Protein AF-A0A8D8V0D3-F1 (afdb_monomer)

Nearest PDB structures (foldseek):
  8ol1-assembly1_L  TM=8.320E-01  e=9.365E-09  Homo sapiens
  4xw3-assembly1_A  TM=8.555E-01  e=1.107E-04  Homo sapiens
  7u9x-assembly1_A  TM=8.178E-01  e=8.126E-03  Homo sapiens
  8rrv-assembly1_J  TM=8.194E-01  e=1.168E-02  Oryctolagus cuniculus
  4wvm-assembly1_B  TM=7.452E-01  e=1.096E-01  Synanceia horrida

Solvent-accessible surface area (backbone atoms only — not comparable to full-atom values): 12076 Å² total; per-residue (Å²): 131,86,62,48,74,43,71,62,30,50,34,42,38,38,23,36,93,79,37,66,86,79,67,101,54,69,44,39,49,62,4,32,39,82,38,20,38,21,41,33,38,79,10,32,33,25,38,56,31,42,78,42,87,64,50,72,60,56,55,78,72,38,36,41,35,42,37,40,30,41,71,82,6,38,32,30,44,21,56,73,75,40,77,54,53,78,76,45,70,67,56,46,80,46,64,46,42,34,84,42,76,44,72,49,52,82,67,62,34,79,41,81,78,47,73,50,74,41,70,70,44,71,67,52,64,68,46,56,73,43,43,88,46,31,88,81,44,41,72,68,47,56,69,38,72,74,52,37,55,52,47,64,76,41,29,79,77,58,62,70,75,80,80,72,63,81,71,98,65,90,75,87,76,81,78,78,82,76,82,69,76,97,62,90,72,85,72,85,65,78,38,57,63,56,53,24,39,34,40,41,29,35,36,33,36,60,67,89,118

Mean predicted aligned error: 11.08 Å

pLDDT: mean 73.42, std 20.97, range [20.59, 97.12]

Organism: NCBI:txid428564

InterPro domains:
  IPR001870 B30.2/SPRY domain [PS50188] (1-119)
  IPR003877 SPRY domain [PF00622] (7-113)
  IPR003877 SPRY domain [SM00449] (6-118)
  IPR013320 Concanavalin A-like lectin/glucanase domain superfamily [SSF49899] (8-127)
  IPR043136 B30.2/SPRY domain superfamily [G3DSA:2.60.120.920] (3-115)
  IPR050672 F-box/SPRY and SOCS box protein families [PTHR12245] (5-141)

Secondary structure (DSSP, 8-state):
-----EES-EEEEEE-TTS----SSSEE-TTSSTTEEEEETTSEEEETTEEEE-S----TT-EEEEEEETTTTEEEEEETTEEEEEEE--GGG-SEEEEEEEE-STTEEEEEEEEEEEE--HHHHHHTGGGTTHHHHHHHHHTSHHHHHHHHHTTTTS--GGGG---SS------------S--------EESSSEEEEEEEEEEES--

Structure (mmCIF, N/CA/C/O backbone):
data_AF-A0A8D8V0D3-F1
#
_entry.id   AF-A0A8D8V0D3-F1
#
loop_
_atom_site.group_PDB
_atom_site.id
_atom_site.type_symbol
_atom_site.label_atom_id
_atom_site.label_alt_id
_atom_site.label_comp_id
_atom_site.label_asym_id
_atom_site.label_entity_id
_atom_site.label_seq_id
_atom_site.pdbx_PDB_ins_code
_atom_site.Cartn_x
_atom_site.Cartn_y
_atom_site.Cartn_z
_atom_site.occupancy
_atom_site.B_iso_or_equiv
_atom_site.auth_seq_id
_atom_site.auth_comp_id
_atom_site.auth_asym_id
_atom_site.auth_atom_id
_atom_site.pdbx_PDB_model_num
ATOM 1 N N . MET A 1 1 ? 10.263 -9.751 -25.144 1.00 33.41 1 MET A N 1
ATOM 2 C CA . MET A 1 1 ? 9.868 -8.342 -24.923 1.00 33.41 1 MET A CA 1
ATOM 3 C C . MET A 1 1 ? 10.929 -7.709 -24.029 1.00 33.41 1 MET A C 1
ATOM 5 O O . MET A 1 1 ? 11.232 -8.327 -23.013 1.00 33.41 1 MET A O 1
ATOM 9 N N . PRO A 1 2 ? 11.581 -6.592 -24.394 1.00 41.22 2 PRO A N 1
ATOM 10 C CA . PRO A 1 2 ? 12.549 -5.962 -23.501 1.00 41.22 2 PRO A CA 1
ATOM 11 C C . PRO A 1 2 ? 11.808 -5.350 -22.303 1.00 41.22 2 PRO A C 1
ATOM 13 O O . PRO A 1 2 ? 10.838 -4.622 -22.489 1.00 41.22 2 PRO A O 1
ATOM 16 N N . ALA A 1 3 ? 12.245 -5.676 -21.085 1.00 46.88 3 ALA A N 1
ATOM 17 C CA . ALA A 1 3 ? 11.663 -5.153 -19.851 1.00 46.88 3 ALA A CA 1
ATOM 18 C C . ALA A 1 3 ? 11.741 -3.618 -19.828 1.00 46.88 3 ALA A C 1
ATOM 20 O O . ALA A 1 3 ? 12.800 -3.053 -20.115 1.00 46.88 3 ALA A O 1
ATOM 21 N N . VAL A 1 4 ? 10.646 -2.936 -19.477 1.00 51.31 4 VAL A N 1
ATOM 22 C CA . VAL A 1 4 ? 10.683 -1.490 -19.227 1.00 51.31 4 VAL A CA 1
ATOM 23 C C . VAL A 1 4 ? 11.596 -1.236 -18.035 1.00 51.31 4 VAL A C 1
ATOM 25 O O . VAL A 1 4 ? 11.346 -1.656 -16.908 1.00 51.31 4 VAL A O 1
ATOM 28 N N . VAL A 1 5 ? 12.705 -0.560 -18.313 1.00 52.75 5 VAL A N 1
ATOM 29 C CA . VAL A 1 5 ? 13.722 -0.223 -17.327 1.00 52.75 5 VAL A CA 1
ATOM 30 C C . VAL A 1 5 ? 13.384 1.144 -16.732 1.00 52.75 5 VAL A C 1
ATOM 32 O O . VAL A 1 5 ? 13.649 2.177 -17.347 1.00 52.75 5 VAL A O 1
ATOM 35 N N . VAL A 1 6 ? 12.821 1.166 -15.521 1.00 54.34 6 VAL A N 1
ATOM 36 C CA . VAL A 1 6 ? 12.512 2.413 -14.801 1.00 54.34 6 VAL A CA 1
ATOM 37 C C . VAL A 1 6 ? 13.809 3.014 -14.254 1.00 54.34 6 VAL A C 1
ATOM 39 O O . VAL A 1 6 ? 14.290 2.621 -13.188 1.00 54.34 6 VAL A O 1
ATOM 42 N N . LYS A 1 7 ? 14.408 3.955 -14.989 1.00 52.19 7 LYS A N 1
ATOM 43 C CA . LYS A 1 7 ? 15.618 4.676 -14.563 1.00 52.19 7 LYS A CA 1
ATOM 44 C C . LYS A 1 7 ? 15.249 5.750 -13.531 1.00 52.19 7 LYS A C 1
ATOM 46 O O . LYS A 1 7 ? 14.536 6.693 -13.853 1.00 52.19 7 LYS A O 1
ATOM 51 N N . THR A 1 8 ? 15.796 5.633 -12.317 1.00 57.50 8 THR A N 1
ATOM 52 C CA . THR A 1 8 ? 15.573 6.522 -11.149 1.00 57.50 8 THR A CA 1
ATOM 53 C C . THR A 1 8 ? 14.203 6.363 -10.490 1.00 57.50 8 THR A C 1
ATOM 55 O O . THR A 1 8 ? 13.211 6.946 -10.916 1.00 57.50 8 THR A O 1
ATOM 58 N N . SER A 1 9 ? 14.129 5.578 -9.417 1.00 66.19 9 SER A N 1
ATOM 59 C CA . SER A 1 9 ? 12.843 5.207 -8.831 1.00 66.19 9 SER A CA 1
ATOM 60 C C . SER A 1 9 ? 12.895 5.157 -7.307 1.00 66.19 9 SER A C 1
ATOM 62 O O . SER A 1 9 ? 13.855 4.646 -6.735 1.00 66.19 9 SER A O 1
ATOM 64 N N . LYS A 1 10 ? 11.851 5.687 -6.670 1.00 85.00 10 LYS A N 1
ATOM 65 C CA . LYS A 1 10 ? 11.394 5.308 -5.331 1.00 85.00 10 LYS A CA 1
ATOM 66 C C . LYS A 1 10 ? 10.101 4.539 -5.551 1.00 85.00 10 LYS A C 1
ATOM 68 O O . LYS A 1 10 ? 9.142 5.130 -6.052 1.00 85.00 10 LYS A O 1
ATOM 73 N N . VAL A 1 11 ? 10.102 3.244 -5.260 1.00 88.19 11 VAL A N 1
ATOM 74 C CA . VAL A 1 11 ? 8.960 2.354 -5.502 1.00 88.19 11 VAL A CA 1
ATOM 75 C C . VAL A 1 11 ? 8.687 1.539 -4.255 1.00 88.19 11 VAL A C 1
ATOM 77 O O . VAL A 1 11 ? 9.614 1.053 -3.610 1.00 88.19 11 VAL A O 1
ATOM 80 N N . VAL A 1 12 ? 7.412 1.406 -3.919 1.00 91.56 12 VAL A N 1
ATOM 81 C CA . VAL A 1 12 ? 6.914 0.512 -2.870 1.00 91.56 12 VAL A CA 1
ATOM 82 C C . VAL A 1 12 ? 5.966 -0.491 -3.501 1.00 91.56 12 VAL A C 1
ATOM 84 O O . VAL A 1 12 ? 5.338 -0.184 -4.512 1.00 91.56 12 VAL A O 1
ATOM 87 N N . GLY A 1 13 ? 5.848 -1.681 -2.938 1.00 92.75 13 GLY A N 1
ATOM 88 C CA . GLY A 1 13 ? 5.043 -2.706 -3.573 1.00 92.75 13 GLY A CA 1
ATOM 89 C C . GLY A 1 13 ? 5.064 -4.032 -2.851 1.00 92.75 13 GLY A C 1
ATOM 90 O O . GLY A 1 13 ? 5.434 -4.114 -1.679 1.00 92.75 13 GLY A O 1
ATOM 91 N N . VAL A 1 14 ? 4.685 -5.065 -3.589 1.00 92.94 14 VAL A N 1
ATOM 92 C CA . VAL A 1 14 ? 4.770 -6.458 -3.157 1.00 92.94 14 VAL A CA 1
ATOM 93 C C . VAL A 1 14 ? 5.360 -7.311 -4.273 1.00 92.94 14 VAL A C 1
ATOM 95 O O . VAL A 1 14 ? 5.296 -6.940 -5.447 1.00 92.94 14 VAL A O 1
ATOM 98 N N . GLY A 1 15 ? 5.916 -8.462 -3.924 1.00 91.69 15 GLY A N 1
ATOM 99 C CA . GLY A 1 15 ? 6.352 -9.446 -4.909 1.00 91.69 15 GLY A CA 1
ATOM 100 C C . GLY A 1 15 ? 6.418 -10.853 -4.351 1.00 91.69 15 GLY A C 1
ATOM 101 O O . GLY A 1 15 ? 6.294 -11.059 -3.145 1.00 91.69 15 GLY A O 1
ATOM 102 N N . THR A 1 16 ? 6.573 -11.817 -5.247 1.00 89.88 16 THR A N 1
ATOM 103 C CA . THR A 1 16 ? 6.752 -13.231 -4.920 1.00 89.88 16 THR A CA 1
ATOM 104 C C . THR A 1 16 ? 8.205 -13.503 -4.522 1.00 89.88 16 THR A C 1
ATOM 106 O O . THR A 1 16 ? 9.078 -12.637 -4.608 1.00 89.88 16 THR A O 1
ATOM 109 N N . GLU A 1 17 ? 8.494 -14.735 -4.115 1.00 85.69 17 GLU A N 1
ATOM 110 C CA . GLU A 1 17 ? 9.869 -15.193 -3.875 1.00 85.69 17 GLU A CA 1
ATOM 111 C C . GLU A 1 17 ? 10.748 -15.223 -5.138 1.00 85.69 17 GLU A C 1
ATOM 113 O O . GLU A 1 17 ? 11.972 -15.248 -5.027 1.00 85.69 17 GLU A O 1
ATOM 118 N N . HIS A 1 18 ? 10.144 -15.173 -6.329 1.00 85.25 18 HIS A N 1
ATOM 119 C CA . HIS A 1 18 ? 10.851 -15.128 -7.610 1.00 85.25 18 HIS A CA 1
ATOM 120 C C . HIS A 1 18 ? 11.140 -13.699 -8.091 1.00 85.25 18 HIS A C 1
ATOM 122 O O . HIS A 1 18 ? 11.853 -13.509 -9.079 1.00 85.25 18 HIS A O 1
ATOM 128 N N . ALA A 1 19 ? 10.625 -12.679 -7.397 1.00 82.75 19 ALA A N 1
ATOM 129 C CA . ALA A 1 19 ? 10.865 -11.291 -7.762 1.00 82.75 19 ALA A CA 1
ATOM 130 C C . ALA A 1 19 ? 12.363 -10.950 -7.698 1.00 82.75 19 ALA A C 1
ATOM 132 O O . ALA A 1 19 ? 13.062 -11.239 -6.726 1.00 82.75 19 ALA A O 1
ATOM 133 N N . THR A 1 20 ? 12.869 -10.297 -8.744 1.00 74.69 20 THR A N 1
ATOM 134 C CA . THR A 1 20 ? 14.282 -9.919 -8.829 1.00 74.69 20 THR A CA 1
ATOM 135 C C . THR A 1 20 ? 14.605 -8.803 -7.829 1.00 74.69 20 THR A C 1
ATOM 137 O O . THR A 1 20 ? 14.023 -7.722 -7.887 1.00 74.69 20 THR A O 1
ATOM 140 N N . MET A 1 21 ? 15.551 -9.052 -6.917 1.00 64.12 21 MET A N 1
ATOM 141 C CA . MET A 1 21 ? 15.884 -8.136 -5.810 1.00 64.12 21 MET A CA 1
ATOM 142 C C . MET A 1 21 ? 17.107 -7.249 -6.073 1.00 64.12 21 MET A C 1
ATOM 144 O O . MET A 1 21 ? 17.266 -6.214 -5.426 1.00 64.12 21 MET A O 1
ATOM 148 N N . SER A 1 22 ? 17.976 -7.628 -7.010 1.00 61.47 22 SER A N 1
ATOM 149 C CA . SER A 1 22 ? 19.195 -6.887 -7.335 1.00 61.47 22 SER A CA 1
ATOM 150 C C . SER A 1 22 ? 19.487 -6.906 -8.834 1.00 61.47 22 SER A C 1
ATOM 152 O O . SER A 1 22 ? 19.138 -7.837 -9.556 1.00 61.47 22 SER A O 1
ATOM 154 N N . SER A 1 23 ? 20.106 -5.831 -9.314 1.00 62.25 23 SER A N 1
ATOM 155 C CA . SER A 1 23 ? 20.582 -5.693 -10.686 1.00 62.25 23 SER A CA 1
ATOM 156 C C . SER A 1 23 ? 21.790 -4.771 -10.691 1.00 62.25 23 SER A C 1
ATOM 158 O O . SER A 1 23 ? 21.832 -3.804 -9.931 1.00 62.25 23 SER A O 1
ATOM 160 N N . ASP A 1 24 ? 22.720 -5.018 -11.608 1.00 53.59 24 ASP A N 1
ATOM 161 C CA . ASP A 1 24 ? 23.880 -4.152 -11.852 1.00 53.59 24 ASP A CA 1
ATOM 162 C C . ASP A 1 24 ? 23.489 -2.795 -12.475 1.00 53.59 24 ASP A C 1
ATOM 164 O O . ASP A 1 24 ? 24.332 -1.935 -12.724 1.00 53.59 24 ASP A O 1
ATOM 168 N N . LYS A 1 25 ? 22.194 -2.582 -12.749 1.00 55.97 25 LYS A N 1
ATOM 169 C CA . LYS A 1 25 ? 21.634 -1.349 -13.310 1.00 55.97 25 LYS A CA 1
ATOM 170 C C . LYS A 1 25 ? 20.833 -0.597 -12.241 1.00 55.97 25 LYS A C 1
ATOM 172 O O . LYS A 1 25 ? 19.995 -1.181 -11.564 1.00 55.97 25 LYS A O 1
ATOM 177 N N . TYR A 1 26 ? 21.006 0.728 -12.160 1.00 56.69 26 TYR A N 1
ATOM 178 C CA . TYR A 1 26 ? 20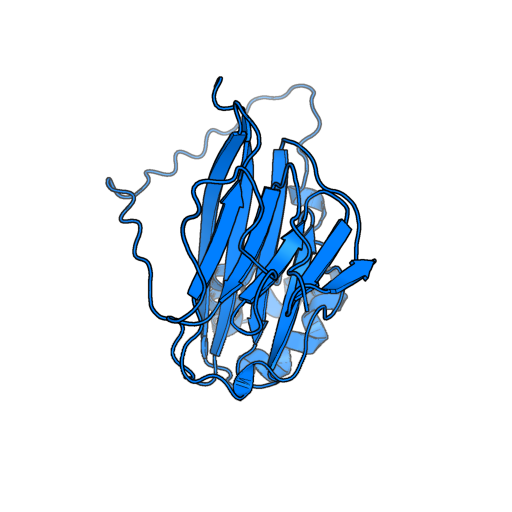.291 1.639 -11.241 1.00 56.69 26 TYR A CA 1
ATOM 179 C C . TYR A 1 26 ? 18.797 1.829 -11.586 1.00 56.69 26 TYR A C 1
ATOM 181 O O . TYR A 1 26 ? 18.341 2.934 -11.901 1.00 56.69 26 TYR A O 1
ATOM 189 N N . CYS A 1 27 ? 18.018 0.752 -11.568 1.00 59.31 27 CYS A N 1
ATOM 190 C CA . CYS A 1 27 ? 16.649 0.725 -12.081 1.00 59.31 27 CYS A CA 1
ATOM 191 C C . CYS A 1 27 ? 15.685 0.111 -11.067 1.00 59.31 27 CYS A C 1
ATOM 193 O O . CYS A 1 27 ? 16.101 -0.676 -10.218 1.00 59.31 27 CYS A O 1
ATOM 195 N N . SER A 1 28 ? 14.400 0.470 -11.145 1.00 62.31 28 SER A N 1
ATOM 196 C C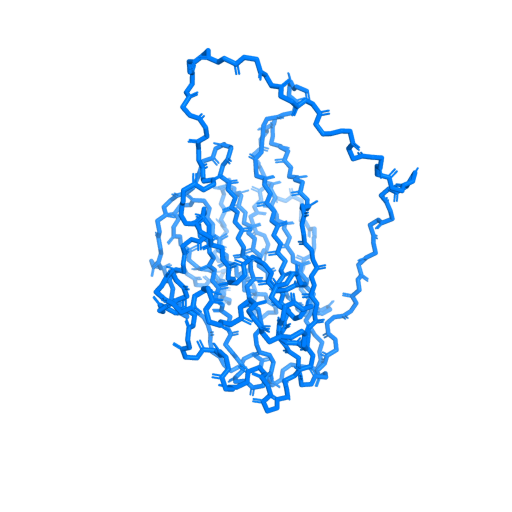A . SER A 1 28 ? 13.396 -0.238 -10.348 1.00 62.31 28 SER A CA 1
ATOM 197 C C . SER A 1 28 ? 13.222 -1.655 -10.859 1.00 62.31 28 SER A C 1
ATOM 199 O O . SER A 1 28 ? 12.948 -1.853 -12.040 1.00 62.31 28 SER A O 1
ATOM 201 N N . LEU A 1 29 ? 13.359 -2.621 -9.957 1.00 75.00 29 LEU A N 1
ATOM 202 C CA . LEU A 1 29 ? 13.097 -4.029 -10.247 1.00 75.00 29 LEU A CA 1
ATOM 203 C C . LEU A 1 29 ? 11.653 -4.408 -9.915 1.00 75.00 29 LEU A C 1
ATOM 205 O O . LEU A 1 29 ? 11.098 -5.310 -10.539 1.00 75.00 29 LEU A O 1
ATOM 209 N N . ILE A 1 30 ? 11.018 -3.661 -9.004 1.00 82.31 30 ILE A N 1
ATOM 210 C CA . ILE A 1 30 ? 9.608 -3.840 -8.659 1.00 82.31 30 ILE A CA 1
ATOM 211 C C . ILE A 1 30 ? 8.751 -3.448 -9.866 1.00 82.31 30 ILE A C 1
ATOM 213 O O . ILE A 1 30 ? 8.808 -2.314 -10.339 1.00 82.31 30 ILE A O 1
ATOM 217 N N . GLY A 1 31 ? 7.946 -4.395 -10.338 1.00 81.25 31 GLY A N 1
ATOM 218 C CA . GLY A 1 31 ? 7.059 -4.252 -11.486 1.00 81.25 31 GLY A CA 1
ATOM 219 C C . GLY A 1 31 ? 7.714 -4.536 -12.839 1.00 81.25 31 GLY A C 1
ATOM 220 O O . GLY A 1 31 ? 7.030 -4.480 -13.856 1.00 81.25 31 GLY A O 1
ATOM 221 N N . SER A 1 32 ? 9.014 -4.858 -12.875 1.00 81.81 32 SER A N 1
ATOM 222 C CA . SER A 1 32 ? 9.729 -5.186 -14.122 1.00 81.81 32 SER A CA 1
ATOM 223 C C . SER A 1 32 ? 9.415 -6.588 -14.659 1.00 81.81 32 SER A C 1
ATOM 225 O O . SER A 1 32 ? 9.538 -6.829 -15.859 1.00 81.81 32 SER A O 1
ATOM 227 N N . THR A 1 33 ? 8.976 -7.493 -13.783 1.00 85.94 33 THR A N 1
ATOM 228 C CA . THR A 1 33 ? 8.567 -8.866 -14.100 1.00 85.94 33 THR A CA 1
ATOM 229 C C . THR A 1 33 ? 7.135 -9.114 -13.628 1.00 85.94 33 THR A C 1
ATOM 231 O O . THR A 1 33 ? 6.550 -8.298 -12.908 1.00 85.94 33 THR A O 1
ATOM 234 N N . ALA A 1 34 ? 6.563 -10.252 -14.021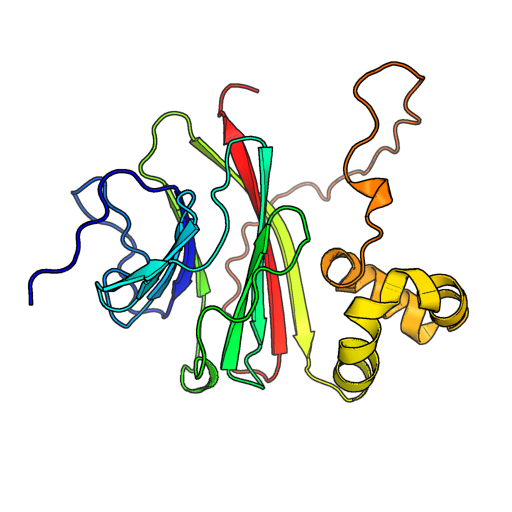 1.00 89.75 34 ALA A N 1
ATOM 235 C CA . ALA A 1 34 ? 5.252 -10.700 -13.553 1.00 89.75 34 ALA A CA 1
ATOM 236 C C . ALA A 1 34 ? 5.228 -11.069 -12.053 1.00 89.75 34 ALA A C 1
ATOM 238 O O . ALA A 1 34 ? 4.164 -11.293 -11.489 1.00 89.75 34 ALA A O 1
ATOM 239 N N . ASP A 1 35 ? 6.388 -11.106 -11.395 1.00 90.31 35 ASP A N 1
ATOM 240 C CA . ASP A 1 35 ? 6.533 -11.524 -9.999 1.00 90.31 35 ASP A CA 1
ATOM 241 C C . ASP A 1 35 ? 6.435 -10.371 -8.997 1.00 90.31 35 ASP A C 1
ATOM 243 O O . ASP A 1 35 ? 6.574 -10.583 -7.794 1.00 90.31 35 ASP A O 1
ATOM 247 N N . SER A 1 36 ? 6.240 -9.133 -9.457 1.00 91.44 36 SER A N 1
ATOM 248 C CA . SER A 1 36 ? 6.153 -7.973 -8.567 1.00 91.44 36 SER A CA 1
ATOM 249 C C . SER A 1 36 ? 5.192 -6.898 -9.067 1.00 91.44 36 SER A C 1
ATOM 251 O O . SER A 1 36 ? 4.934 -6.757 -10.264 1.00 91.44 36 SER A O 1
ATOM 253 N N . TRP A 1 37 ? 4.672 -6.122 -8.118 1.00 94.25 37 TRP A N 1
ATOM 254 C CA . TRP A 1 37 ? 3.720 -5.032 -8.321 1.00 94.25 37 TRP A CA 1
ATOM 255 C C . TRP A 1 37 ? 4.194 -3.821 -7.540 1.00 94.25 37 TRP A C 1
ATOM 257 O O . TRP A 1 37 ? 4.450 -3.922 -6.340 1.00 94.25 37 TRP A O 1
ATOM 267 N N . GLY A 1 38 ? 4.310 -2.676 -8.205 1.00 93.31 38 GLY A N 1
ATOM 268 C CA . GLY A 1 38 ? 4.900 -1.477 -7.618 1.00 93.31 38 GLY A CA 1
ATOM 269 C C . GLY A 1 38 ? 4.074 -0.222 -7.817 1.00 93.31 38 GLY A C 1
ATOM 270 O O . GLY A 1 38 ? 3.350 -0.090 -8.800 1.00 93.31 38 GLY A O 1
ATOM 271 N N . TYR A 1 39 ? 4.257 0.724 -6.904 1.00 94.06 39 TYR A N 1
ATOM 272 C CA . TYR A 1 39 ? 3.802 2.102 -6.983 1.00 94.06 39 TYR A CA 1
ATOM 273 C C . TYR A 1 39 ? 4.978 3.059 -6.795 1.00 94.06 39 TYR A C 1
ATOM 275 O O . TYR A 1 39 ? 5.715 2.963 -5.808 1.00 94.06 39 TYR A O 1
ATOM 283 N N . SER A 1 40 ? 5.174 3.975 -7.742 1.00 91.62 40 SER A N 1
ATOM 284 C CA . SER A 1 40 ? 6.305 4.899 -7.740 1.00 91.62 40 SER A CA 1
ATOM 285 C C . SER A 1 40 ? 5.950 6.298 -7.262 1.00 91.62 40 SER A C 1
ATOM 287 O O . SER A 1 40 ? 4.809 6.750 -7.331 1.00 91.62 40 SER A O 1
ATOM 289 N N . PHE A 1 41 ? 6.986 7.044 -6.880 1.00 90.12 41 PHE A N 1
ATOM 290 C CA . PHE A 1 41 ? 6.879 8.466 -6.540 1.00 90.12 41 PHE A CA 1
ATOM 291 C C . PHE A 1 41 ? 6.319 9.349 -7.657 1.00 90.12 41 PHE A C 1
ATOM 293 O O . PHE A 1 41 ? 5.935 10.485 -7.392 1.00 90.12 41 PHE A O 1
ATOM 300 N N . GLN A 1 42 ? 6.272 8.846 -8.891 1.00 91.12 42 GLN A N 1
ATOM 301 C CA . GLN A 1 42 ? 5.706 9.553 -10.035 1.00 91.12 42 GLN A CA 1
ATOM 302 C C . GLN A 1 42 ? 4.190 9.367 -10.166 1.00 91.12 42 GLN A C 1
ATOM 304 O O . GLN A 1 42 ? 3.624 9.830 -11.149 1.00 91.12 42 GLN A O 1
ATOM 309 N N . GLY A 1 43 ? 3.538 8.666 -9.233 1.00 92.81 43 GLY A N 1
ATOM 310 C CA . GLY A 1 43 ? 2.105 8.392 -9.339 1.00 92.81 43 GLY A CA 1
ATOM 311 C C . GLY A 1 43 ? 1.764 7.241 -10.295 1.00 92.81 43 GLY A C 1
ATOM 312 O O . GLY A 1 43 ? 0.608 7.065 -10.682 1.00 92.81 43 GLY A O 1
ATOM 313 N N . LYS A 1 44 ? 2.763 6.439 -10.685 1.00 93.12 44 LYS A N 1
ATOM 314 C CA . LYS A 1 44 ? 2.600 5.327 -11.628 1.00 93.12 44 LYS A CA 1
ATOM 315 C C . LYS A 1 44 ? 2.651 3.976 -10.931 1.00 93.12 44 LYS A C 1
ATOM 317 O O . LYS A 1 44 ? 3.423 3.786 -9.989 1.00 93.12 44 LYS A O 1
ATOM 322 N N . CYS A 1 45 ? 1.883 3.030 -11.454 1.00 94.19 45 CYS A N 1
ATOM 323 C CA . CYS A 1 45 ? 1.949 1.625 -11.085 1.00 94.19 45 CYS A CA 1
ATOM 324 C C . CYS A 1 45 ? 2.704 0.810 -12.136 1.00 94.19 45 CYS A C 1
ATOM 326 O O . CYS A 1 45 ? 2.579 1.080 -13.330 1.00 94.19 45 CYS A O 1
ATOM 328 N N . TYR A 1 46 ? 3.457 -0.191 -11.678 1.00 92.06 46 TYR A N 1
ATOM 329 C CA . TYR A 1 46 ? 4.301 -1.047 -12.513 1.00 92.06 46 TYR A CA 1
ATOM 330 C C . TYR A 1 46 ? 4.028 -2.523 -12.247 1.00 92.06 46 TYR A C 1
ATOM 332 O O . TYR A 1 46 ? 3.979 -2.939 -11.086 1.00 92.06 46 TYR A O 1
ATOM 340 N N . HIS A 1 47 ? 3.882 -3.304 -13.314 1.00 92.88 47 HIS A N 1
ATOM 341 C CA . HIS A 1 47 ? 3.757 -4.760 -13.264 1.00 92.88 47 HIS A CA 1
ATOM 342 C C . HIS A 1 47 ? 4.063 -5.367 -14.635 1.00 92.88 47 HIS A C 1
ATOM 344 O O . HIS A 1 47 ? 3.627 -4.824 -15.645 1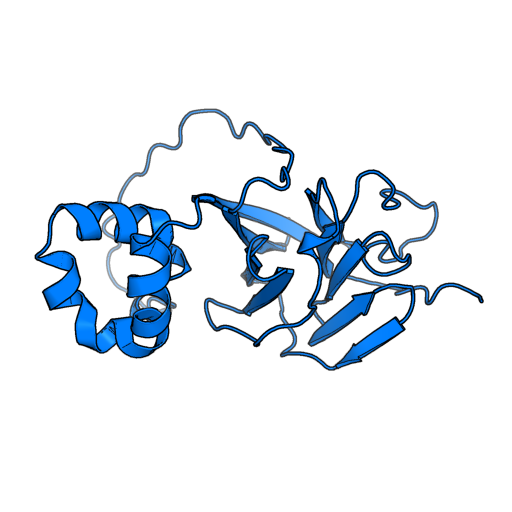.00 92.88 47 HIS A O 1
ATOM 350 N N . ASN A 1 48 ? 4.776 -6.497 -14.674 1.00 90.56 48 ASN A N 1
ATOM 351 C CA . ASN A 1 48 ? 5.106 -7.212 -15.910 1.00 90.56 48 ASN A CA 1
ATOM 352 C C . ASN A 1 48 ? 5.782 -6.340 -16.990 1.00 90.56 48 ASN A C 1
ATOM 354 O O . ASN A 1 48 ? 5.575 -6.522 -18.187 1.00 90.56 48 ASN A O 1
ATOM 358 N N . GLY A 1 49 ? 6.578 -5.359 -16.562 1.00 85.94 49 GLY A N 1
ATOM 359 C CA . GLY A 1 49 ? 7.238 -4.421 -17.464 1.00 85.94 49 GLY A CA 1
ATOM 360 C C . GLY A 1 49 ? 6.294 -3.396 -18.092 1.00 85.94 49 GLY A C 1
ATOM 361 O O . GLY A 1 49 ? 6.714 -2.687 -18.996 1.00 85.94 49 GLY A O 1
ATOM 362 N N . GLU A 1 50 ? 5.052 -3.281 -17.633 1.00 87.75 50 GLU A N 1
ATOM 363 C CA . GLU A 1 50 ? 4.118 -2.245 -18.067 1.00 87.75 50 GLU A CA 1
ATOM 364 C C . GLU A 1 50 ? 4.005 -1.143 -17.014 1.00 87.75 50 GLU A C 1
ATOM 366 O O . GLU A 1 50 ? 4.070 -1.402 -15.808 1.00 87.75 50 GLU A O 1
ATOM 371 N N . GLU A 1 51 ? 3.808 0.094 -17.473 1.00 90.75 51 GLU A N 1
ATOM 372 C CA . GLU A 1 51 ? 3.512 1.241 -16.617 1.00 90.75 51 GLU A CA 1
ATOM 373 C C . GLU A 1 51 ? 2.101 1.767 -16.870 1.00 90.75 51 GLU A C 1
ATOM 375 O O . GLU A 1 51 ? 1.629 1.815 -18.007 1.00 90.75 51 GLU A O 1
ATOM 380 N N . ARG A 1 52 ? 1.418 2.191 -15.805 1.00 93.06 52 ARG A N 1
ATOM 381 C CA . ARG A 1 52 ? 0.095 2.820 -15.893 1.00 93.06 52 ARG A CA 1
ATOM 382 C C . ARG A 1 52 ? -0.012 3.984 -14.918 1.00 93.06 52 ARG A C 1
ATOM 384 O O . ARG A 1 52 ? 0.496 3.909 -13.798 1.00 93.06 52 ARG A O 1
ATOM 391 N N . ASN A 1 53 ? -0.697 5.048 -15.331 1.00 95.25 53 ASN A N 1
ATOM 392 C CA . ASN A 1 53 ? -1.084 6.123 -14.418 1.00 95.25 53 ASN A CA 1
ATOM 393 C C . ASN A 1 53 ? -2.063 5.566 -13.383 1.00 95.25 53 ASN A C 1
ATOM 395 O O . ASN A 1 53 ? -2.967 4.812 -13.742 1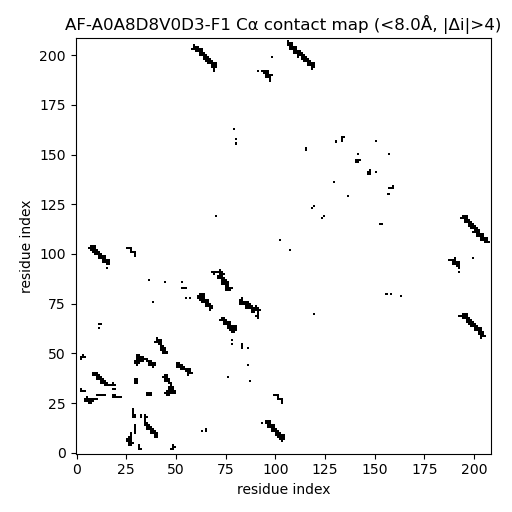.00 95.25 53 ASN A O 1
ATOM 399 N N . TYR A 1 54 ? -1.873 5.923 -12.117 1.00 95.31 54 TYR A N 1
ATOM 400 C CA . TYR A 1 54 ? -2.688 5.382 -11.033 1.00 95.31 54 TYR A CA 1
ATOM 401 C C . TYR A 1 54 ? -3.054 6.436 -9.991 1.00 95.31 54 TYR A C 1
ATOM 403 O O . TYR A 1 54 ? -4.230 6.607 -9.690 1.00 95.31 54 TYR A O 1
ATOM 411 N N . GLY A 1 55 ? -2.072 7.162 -9.458 1.00 93.38 55 GLY A N 1
ATOM 412 C CA . GLY A 1 55 ? -2.292 8.056 -8.327 1.00 93.38 55 GLY A CA 1
ATOM 413 C C . GLY A 1 55 ? -1.400 9.287 -8.348 1.00 93.38 55 GLY A C 1
ATOM 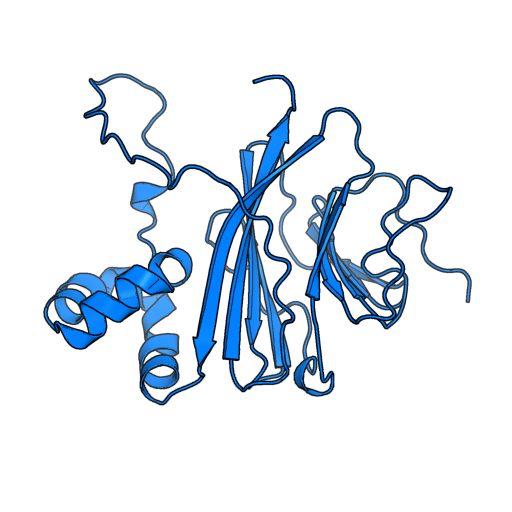414 O O . GLY A 1 55 ? -0.754 9.603 -9.344 1.00 93.38 55 GLY A O 1
ATOM 415 N N . SER A 1 56 ? -1.374 9.993 -7.223 1.00 93.25 56 SER A N 1
ATOM 416 C CA . SER A 1 56 ? -0.633 11.246 -7.077 1.00 93.25 56 SER A CA 1
ATOM 417 C C . SER A 1 56 ? 0.839 11.024 -6.747 1.00 93.25 56 SER A C 1
ATOM 419 O O . SER A 1 56 ? 1.190 10.209 -5.897 1.00 93.25 56 SER A O 1
ATOM 421 N N . ASN A 1 57 ? 1.715 11.834 -7.329 1.00 92.44 57 ASN A N 1
ATOM 422 C CA . ASN A 1 57 ? 3.136 11.836 -6.999 1.00 92.44 57 ASN A CA 1
ATOM 423 C C . ASN A 1 57 ? 3.378 12.019 -5.489 1.00 92.44 57 ASN A C 1
ATOM 425 O O . ASN A 1 57 ? 2.635 12.723 -4.803 1.00 92.44 57 ASN A O 1
ATOM 429 N N . PHE A 1 58 ? 4.462 11.434 -4.980 1.00 89.44 58 PHE A N 1
ATOM 430 C CA . PHE A 1 58 ? 4.883 11.609 -3.590 1.00 89.44 58 PHE A CA 1
ATOM 431 C C . PHE A 1 58 ? 6.334 12.074 -3.491 1.00 89.44 58 PHE A C 1
ATOM 433 O O . PHE A 1 58 ? 7.160 11.834 -4.369 1.00 89.44 58 PHE A O 1
ATOM 440 N N . THR A 1 59 ? 6.655 12.761 -2.400 1.00 88.69 59 THR A N 1
ATOM 441 C CA . THR A 1 59 ? 7.942 13.443 -2.205 1.00 88.69 59 THR A CA 1
ATOM 442 C C . THR A 1 59 ? 8.551 13.106 -0.843 1.00 88.69 59 THR A C 1
ATOM 444 O O . THR A 1 59 ? 8.070 12.240 -0.109 1.00 88.69 59 THR A O 1
ATOM 447 N N . GLN A 1 60 ? 9.661 13.757 -0.497 1.00 84.75 60 GLN A N 1
ATOM 448 C CA . GLN A 1 60 ? 10.250 13.649 0.835 1.00 84.75 60 GLN A CA 1
ATOM 449 C C . GLN A 1 60 ? 9.230 14.009 1.926 1.00 84.75 60 GLN A C 1
ATOM 451 O O . GLN A 1 60 ? 8.443 14.936 1.779 1.00 84.75 60 GLN A O 1
ATOM 456 N N . GLY A 1 61 ? 9.238 13.256 3.025 1.00 84.75 61 GLY A N 1
ATOM 457 C CA . GLY A 1 61 ? 8.300 13.413 4.137 1.00 84.75 61 GLY A CA 1
ATOM 458 C C . GLY A 1 61 ? 6.965 12.697 3.928 1.00 84.75 61 GLY A C 1
ATOM 459 O O . GLY A 1 61 ? 6.269 12.441 4.916 1.00 84.75 61 GLY A O 1
ATOM 460 N N . SER A 1 62 ? 6.644 12.310 2.687 1.00 89.88 62 SER A N 1
ATOM 461 C CA . SER A 1 62 ? 5.422 11.571 2.373 1.00 89.88 62 SER A CA 1
ATOM 462 C C . SER A 1 62 ? 5.409 10.214 3.064 1.00 89.88 62 SER A C 1
ATOM 464 O O . SER A 1 62 ? 6.436 9.526 3.170 1.00 89.88 62 SER A O 1
ATOM 466 N N . ILE A 1 63 ? 4.222 9.825 3.517 1.00 89.31 63 ILE A N 1
ATOM 467 C CA . ILE A 1 63 ? 3.975 8.501 4.071 1.00 89.31 63 ILE A CA 1
ATOM 468 C C . ILE A 1 63 ? 3.165 7.704 3.060 1.00 89.31 63 ILE A C 1
ATOM 470 O O . ILE A 1 63 ? 2.084 8.133 2.658 1.00 89.31 63 ILE A O 1
ATOM 474 N N . VAL A 1 64 ? 3.690 6.546 2.673 1.00 91.81 64 VAL A N 1
ATOM 475 C CA . VAL A 1 64 ? 3.051 5.650 1.715 1.00 91.81 64 VAL A CA 1
ATOM 476 C C . VAL A 1 64 ? 2.636 4.374 2.433 1.00 91.81 64 VAL A C 1
ATOM 478 O O . VAL A 1 64 ? 3.463 3.719 3.069 1.00 91.81 64 VAL A O 1
ATOM 481 N N . GLY A 1 65 ? 1.348 4.048 2.363 1.00 91.69 65 GLY A N 1
ATOM 482 C CA . GLY A 1 65 ? 0.803 2.786 2.856 1.00 91.69 65 GLY A CA 1
ATOM 483 C C . GLY A 1 65 ? 0.576 1.805 1.712 1.00 91.69 65 GLY A C 1
ATOM 484 O O . GLY A 1 65 ? 0.189 2.207 0.619 1.00 91.69 65 GLY A O 1
ATOM 485 N N . VAL A 1 66 ? 0.795 0.528 1.984 1.00 93.12 66 VAL A N 1
ATOM 486 C CA . VAL A 1 66 ? 0.533 -0.609 1.104 1.00 93.12 66 VAL A CA 1
ATOM 487 C C . VAL A 1 66 ? -0.482 -1.480 1.826 1.00 93.12 66 VAL A C 1
ATOM 489 O O . VAL A 1 66 ? -0.187 -1.978 2.910 1.00 93.12 66 VAL A O 1
ATOM 492 N N . LYS A 1 67 ? -1.686 -1.618 1.274 1.00 91.94 67 LYS A N 1
ATOM 493 C CA . LYS A 1 67 ? -2.731 -2.507 1.785 1.00 91.94 67 LYS A CA 1
ATOM 494 C C . LYS A 1 67 ? -2.882 -3.670 0.814 1.00 91.94 67 LYS A C 1
ATOM 496 O O . LYS A 1 67 ? -3.254 -3.455 -0.336 1.00 91.94 67 LYS A O 1
ATOM 501 N N . LEU A 1 68 ? -2.608 -4.875 1.291 1.00 92.75 68 LEU A N 1
ATOM 502 C CA . LEU A 1 68 ? -2.819 -6.115 0.555 1.00 92.75 68 LEU A CA 1
ATOM 503 C C . LEU A 1 68 ? -3.939 -6.894 1.236 1.00 92.75 68 LEU A C 1
ATOM 505 O O . LEU A 1 68 ? -3.800 -7.286 2.394 1.00 92.75 68 LEU A O 1
ATOM 509 N N . ASP A 1 69 ? -5.034 -7.105 0.522 1.00 90.81 69 ASP A N 1
ATOM 510 C CA . ASP A 1 69 ? -6.138 -7.951 0.956 1.00 90.81 69 ASP A CA 1
ATOM 511 C C . ASP A 1 69 ? -6.071 -9.280 0.194 1.00 90.81 69 ASP A C 1
ATOM 513 O O . ASP A 1 69 ? -6.415 -9.355 -0.984 1.00 90.81 69 ASP A O 1
ATOM 517 N N . MET A 1 70 ? -5.609 -10.338 0.865 1.00 89.81 70 MET A N 1
ATOM 518 C CA . MET A 1 70 ? -5.485 -11.673 0.265 1.00 89.81 70 MET A CA 1
ATOM 519 C C . MET A 1 70 ? -6.827 -12.406 0.155 1.00 89.81 70 MET A C 1
ATOM 521 O O . MET A 1 70 ? -6.906 -13.438 -0.507 1.00 89.81 70 MET A O 1
ATOM 525 N N . TRP A 1 71 ? -7.898 -11.894 0.770 1.00 88.19 71 TRP A N 1
ATOM 526 C CA . TRP A 1 71 ? -9.240 -12.446 0.596 1.00 88.19 71 TRP A CA 1
ATOM 527 C C . TRP A 1 71 ? -9.834 -12.018 -0.748 1.00 88.19 71 TRP A C 1
ATOM 529 O O . TRP A 1 71 ? -10.214 -12.867 -1.557 1.00 88.19 71 TRP A O 1
ATOM 539 N N . SER A 1 72 ? -9.878 -10.710 -1.009 1.00 89.75 72 SER A N 1
ATOM 540 C CA . SER A 1 72 ? -10.369 -10.167 -2.286 1.00 89.75 72 SER A CA 1
ATOM 541 C C . SER A 1 72 ? -9.333 -10.257 -3.413 1.00 89.75 72 SER A C 1
ATOM 543 O O . SER A 1 72 ? -9.696 -10.335 -4.586 1.00 89.75 72 SER A O 1
ATOM 545 N N . GLY A 1 73 ? -8.045 -10.303 -3.064 1.00 92.69 73 GLY A N 1
ATOM 546 C CA . GLY A 1 73 ? -6.933 -10.238 -4.008 1.00 92.69 73 GLY A CA 1
ATOM 547 C C . GLY A 1 73 ? -6.595 -8.812 -4.445 1.00 92.69 73 GLY A C 1
ATOM 548 O O . GLY A 1 73 ? -5.947 -8.649 -5.481 1.00 92.69 73 GLY A O 1
ATOM 549 N N . ASP A 1 74 ? -7.033 -7.802 -3.695 1.00 94.31 74 ASP A N 1
ATOM 550 C CA . ASP A 1 74 ? -6.828 -6.396 -4.020 1.00 94.31 74 ASP A CA 1
ATOM 551 C C . ASP A 1 74 ? -5.541 -5.849 -3.382 1.00 94.31 74 ASP A C 1
ATOM 553 O O . ASP A 1 74 ? -5.261 -6.035 -2.193 1.00 94.31 74 ASP A O 1
ATOM 557 N N . LEU A 1 75 ? -4.771 -5.114 -4.184 1.00 95.50 75 LEU A N 1
ATOM 558 C CA . LEU A 1 75 ? -3.632 -4.315 -3.743 1.00 95.50 75 LEU A CA 1
ATOM 559 C C . LEU A 1 75 ? -3.951 -2.836 -3.931 1.00 95.50 75 LEU A C 1
ATOM 561 O O . LEU A 1 75 ? -4.212 -2.373 -5.044 1.00 95.50 75 LEU A O 1
ATOM 565 N N . GLU A 1 76 ? -3.891 -2.086 -2.840 1.00 94.69 76 GLU A N 1
ATOM 566 C CA . GLU A 1 76 ? -4.224 -0.667 -2.783 1.00 94.69 76 GLU A CA 1
ATOM 567 C C . GLU A 1 76 ? -3.114 0.122 -2.084 1.00 94.69 76 GLU A C 1
ATOM 569 O O . GLU A 1 76 ? -2.553 -0.313 -1.073 1.00 94.69 76 GLU A O 1
ATOM 574 N N . PHE A 1 77 ? -2.822 1.318 -2.596 1.00 94.06 77 PHE A N 1
ATOM 575 C CA . PHE A 1 77 ? -1.848 2.222 -1.997 1.00 94.06 77 PHE A CA 1
ATOM 576 C C . PHE A 1 77 ? -2.515 3.423 -1.331 1.00 94.06 77 PHE A C 1
ATOM 578 O O . PHE A 1 77 ? -3.604 3.865 -1.695 1.00 94.06 77 PHE A O 1
ATOM 585 N N . TYR A 1 78 ? -1.810 3.967 -0.344 1.00 92.31 78 TYR A N 1
ATOM 586 C CA . TYR A 1 78 ? -2.215 5.134 0.426 1.00 92.31 78 TYR A CA 1
ATOM 587 C C . TYR A 1 78 ? -1.147 6.193 0.325 1.00 92.31 78 TYR A C 1
ATOM 589 O O . TYR A 1 78 ? 0.024 5.891 0.548 1.00 92.31 78 TYR A O 1
ATOM 597 N N . LEU A 1 79 ? -1.548 7.437 0.104 1.00 91.38 79 LEU A N 1
ATOM 598 C CA . LEU A 1 79 ? -0.658 8.582 0.221 1.00 91.38 79 LEU A CA 1
ATOM 599 C C . LEU A 1 79 ? -1.139 9.478 1.351 1.00 91.38 79 LEU A C 1
ATOM 601 O O . LEU A 1 79 ? -2.266 9.962 1.333 1.00 91.38 79 LEU A O 1
ATOM 605 N N . ASN A 1 80 ? -0.283 9.679 2.354 1.00 89.12 80 ASN A N 1
ATOM 606 C CA . ASN A 1 80 ? -0.590 10.480 3.539 1.00 89.12 80 ASN A CA 1
ATOM 607 C C . ASN A 1 80 ? -1.943 10.083 4.159 1.00 89.12 80 ASN A C 1
ATOM 609 O O . ASN A 1 80 ? -2.775 10.929 4.464 1.00 89.12 80 ASN A O 1
ATOM 613 N N . ARG A 1 81 ? -2.141 8.764 4.323 1.00 82.12 81 ARG A N 1
ATOM 614 C CA . ARG A 1 81 ? -3.356 8.103 4.847 1.00 82.12 81 ARG A CA 1
ATOM 615 C C . ARG A 1 81 ? -4.600 8.160 3.956 1.00 82.12 81 ARG A C 1
ATOM 617 O O . ARG A 1 81 ? -5.596 7.543 4.317 1.00 82.12 81 ARG A O 1
ATOM 624 N N . LYS A 1 82 ? -4.552 8.800 2.788 1.00 85.44 82 LYS A N 1
ATOM 625 C CA . LYS A 1 82 ? -5.674 8.809 1.839 1.00 85.44 82 LYS A CA 1
ATOM 626 C C . LYS A 1 82 ? -5.576 7.622 0.876 1.00 85.44 82 LYS A C 1
ATOM 628 O O . LYS A 1 82 ? -4.490 7.426 0.322 1.00 85.44 82 LYS A O 1
ATOM 633 N N . PRO A 1 83 ? -6.645 6.820 0.699 1.00 88.69 83 PRO A N 1
ATOM 634 C CA . PRO A 1 83 ? -6.661 5.759 -0.303 1.00 88.69 83 PRO A CA 1
ATOM 635 C C . PRO A 1 83 ? -6.519 6.354 -1.703 1.00 88.69 83 PRO A C 1
ATOM 637 O O . PRO A 1 83 ? -7.102 7.395 -2.002 1.00 88.69 83 PRO A O 1
ATOM 640 N N . LEU A 1 84 ? -5.754 5.681 -2.558 1.00 92.31 84 LEU A N 1
ATOM 641 C CA . LEU A 1 84 ? -5.638 6.007 -3.982 1.00 92.31 84 LEU A CA 1
ATOM 642 C C . LEU A 1 84 ? -6.512 5.091 -4.861 1.00 92.31 84 LEU A C 1
ATOM 644 O O . LEU A 1 84 ? -6.497 5.219 -6.081 1.00 92.31 84 LEU A O 1
ATOM 648 N N . GLY A 1 85 ? -7.282 4.180 -4.251 1.00 92.75 85 GLY A N 1
ATOM 649 C CA . GLY A 1 85 ? -8.109 3.184 -4.937 1.00 92.75 85 GLY A CA 1
ATOM 650 C C . GLY A 1 85 ? -7.345 1.902 -5.275 1.00 92.75 85 GLY A C 1
ATOM 651 O O . GLY A 1 85 ? -6.134 1.813 -5.106 1.00 92.75 85 GLY A O 1
ATOM 652 N N . VAL A 1 86 ? -8.027 0.864 -5.754 1.00 95.94 86 VAL A N 1
ATOM 653 C CA . VAL A 1 86 ? -7.379 -0.428 -6.047 1.00 95.94 86 VAL A CA 1
ATOM 654 C C . VAL A 1 86 ? -6.436 -0.305 -7.252 1.00 95.94 86 VAL A C 1
ATOM 656 O O . VAL A 1 86 ? -6.866 0.058 -8.345 1.00 95.94 86 VAL A O 1
ATOM 659 N N . ALA A 1 87 ? -5.154 -0.625 -7.060 1.00 96.88 87 ALA A N 1
ATOM 660 C CA . ALA A 1 87 ? -4.127 -0.584 -8.104 1.00 96.88 87 ALA A CA 1
ATOM 661 C C . ALA A 1 87 ? -4.071 -1.881 -8.917 1.00 96.88 87 ALA A C 1
ATOM 663 O O . ALA A 1 87 ? -3.927 -1.864 -10.144 1.00 96.88 87 ALA A O 1
ATOM 664 N N . PHE A 1 88 ? -4.169 -3.015 -8.223 1.00 97.12 88 PHE A N 1
ATOM 665 C CA . PHE A 1 88 ? -4.089 -4.344 -8.817 1.00 97.12 88 PHE A CA 1
ATOM 666 C C . PHE A 1 88 ? -5.090 -5.284 -8.152 1.00 97.12 88 PHE A C 1
ATOM 668 O O . PHE A 1 88 ? -5.429 -5.110 -6.984 1.00 97.12 88 PHE A O 1
ATOM 675 N N . LYS A 1 89 ? -5.548 -6.271 -8.920 1.00 96.00 89 LYS A N 1
ATOM 676 C CA . LYS A 1 89 ? -6.530 -7.278 -8.514 1.00 96.00 89 LYS A CA 1
ATOM 677 C C . LYS A 1 89 ? -5.981 -8.674 -8.770 1.00 96.00 89 LYS A C 1
ATOM 679 O O . LYS A 1 89 ? -5.042 -8.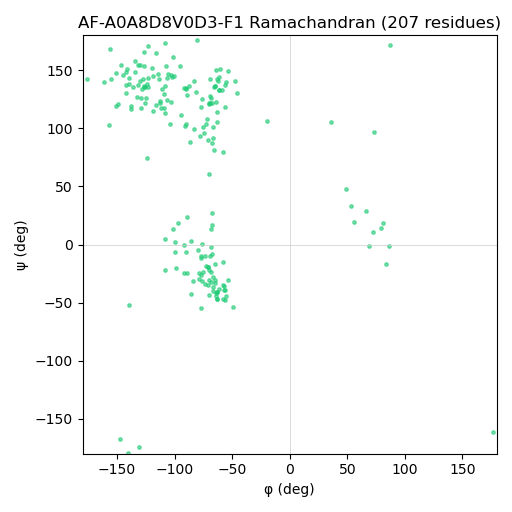823 -9.551 1.00 96.00 89 LYS A O 1
ATOM 684 N N . HIS A 1 90 ? -6.631 -9.679 -8.190 1.00 95.00 90 HIS A N 1
ATOM 685 C CA . HIS A 1 90 ? -6.311 -11.099 -8.370 1.00 95.00 90 HIS A CA 1
ATOM 686 C C . HIS A 1 90 ? -4.949 -11.518 -7.794 1.00 95.00 90 HIS A C 1
ATOM 688 O O . HIS A 1 90 ? -4.338 -12.472 -8.267 1.00 95.00 90 HIS A O 1
ATOM 694 N N . LEU A 1 91 ? -4.462 -10.839 -6.749 1.00 93.88 91 LEU A N 1
ATOM 695 C CA . LEU A 1 91 ? -3.219 -11.227 -6.067 1.00 93.88 91 LEU A CA 1
ATOM 696 C C . LEU A 1 91 ? -3.396 -12.431 -5.121 1.00 93.88 91 LEU A C 1
ATOM 698 O O . LEU A 1 91 ? -2.413 -13.037 -4.706 1.00 93.88 91 LEU A O 1
ATOM 702 N N . ASN A 1 92 ? -4.634 -12.832 -4.834 1.00 90.56 92 ASN A N 1
ATOM 703 C CA . ASN A 1 92 ? -4.968 -14.003 -4.015 1.00 90.56 92 ASN A CA 1
ATOM 704 C C . ASN A 1 92 ? -4.632 -15.355 -4.678 1.00 90.56 92 ASN A C 1
ATOM 706 O O . ASN A 1 92 ? -4.661 -16.393 -4.016 1.00 90.56 92 ASN A O 1
ATOM 710 N N . GLN A 1 93 ? -4.280 -15.354 -5.968 1.00 91.31 93 GLN A N 1
ATOM 711 C CA . GLN A 1 93 ? -3.758 -16.536 -6.659 1.00 91.31 93 GLN A CA 1
ATOM 712 C C . GLN A 1 93 ? -2.332 -16.909 -6.218 1.00 91.31 93 GLN A C 1
ATOM 714 O O . GLN A 1 93 ? -1.899 -18.041 -6.430 1.00 91.31 93 GLN A O 1
ATOM 719 N N . TYR A 1 94 ? -1.594 -15.975 -5.609 1.00 88.62 94 TYR A N 1
ATOM 720 C CA . TYR A 1 94 ? -0.228 -16.206 -5.146 1.00 88.62 94 TYR A CA 1
ATOM 721 C C . TYR A 1 94 ? -0.224 -16.724 -3.707 1.00 88.62 94 TYR A C 1
ATOM 723 O O . TYR A 1 94 ? -0.903 -16.197 -2.829 1.00 88.62 94 TYR A O 1
ATOM 731 N N . SER A 1 95 ? 0.569 -17.766 -3.455 1.00 80.50 95 SER A N 1
ATOM 732 C CA . SER A 1 95 ? 0.654 -18.413 -2.140 1.00 80.50 95 SER A CA 1
ATOM 733 C C . SER A 1 95 ? 1.410 -17.579 -1.111 1.00 80.50 95 SER A C 1
ATOM 735 O O . SER A 1 95 ? 1.092 -17.634 0.074 1.00 80.50 95 SER A O 1
ATOM 737 N N . ASN A 1 96 ? 2.419 -16.831 -1.556 1.00 83.69 96 ASN A N 1
ATOM 738 C CA . ASN A 1 96 ? 3.183 -15.936 -0.710 1.00 83.69 96 ASN A CA 1
ATOM 739 C C . ASN A 1 96 ? 3.530 -14.666 -1.473 1.00 83.69 96 ASN A C 1
ATOM 741 O O . ASN A 1 96 ? 4.085 -14.717 -2.573 1.00 83.69 96 ASN A O 1
ATOM 745 N N . LEU A 1 97 ? 3.256 -13.535 -0.841 1.00 88.88 97 LEU A N 1
ATOM 746 C CA . LEU A 1 97 ? 3.763 -12.240 -1.267 1.00 88.88 97 LEU A CA 1
ATOM 747 C C . LEU A 1 97 ? 4.682 -11.692 -0.178 1.00 88.88 97 LEU A C 1
ATOM 749 O O . LEU A 1 97 ? 4.721 -12.197 0.942 1.00 88.88 97 LEU A O 1
ATOM 753 N N . TYR A 1 98 ? 5.472 -10.687 -0.513 1.00 87.31 98 TYR A N 1
ATOM 754 C CA . TYR A 1 98 ? 6.413 -10.051 0.399 1.00 87.31 98 TYR A CA 1
ATOM 755 C C . TYR A 1 98 ? 6.379 -8.548 0.161 1.00 87.31 98 TYR A C 1
ATOM 757 O O . TYR A 1 98 ? 6.341 -8.135 -1.000 1.00 87.31 98 TYR A O 1
ATOM 765 N N . PRO A 1 99 ? 6.397 -7.713 1.214 1.00 89.25 99 PRO A N 1
ATOM 766 C CA . PRO A 1 99 ? 6.498 -6.275 1.034 1.00 89.25 99 PRO A CA 1
ATOM 767 C C . PRO A 1 99 ? 7.859 -5.929 0.426 1.00 89.25 99 PRO A C 1
ATOM 769 O O . PRO A 1 99 ? 8.897 -6.431 0.857 1.00 89.25 99 PRO A O 1
ATOM 772 N N . MET A 1 100 ? 7.859 -5.047 -0.568 1.00 87.44 100 MET A N 1
ATOM 773 C CA . MET A 1 100 ? 9.054 -4.654 -1.308 1.00 87.44 100 MET A CA 1
ATOM 774 C C . MET A 1 100 ? 9.206 -3.138 -1.340 1.00 87.44 100 MET A C 1
ATOM 776 O O . MET A 1 100 ? 8.238 -2.391 -1.495 1.00 87.44 100 MET A O 1
ATOM 780 N N . VAL A 1 101 ? 10.453 -2.681 -1.250 1.00 86.94 101 VAL A N 1
ATOM 781 C CA . VAL A 1 101 ? 10.822 -1.284 -1.479 1.00 86.94 101 VAL A CA 1
ATOM 782 C C . VAL A 1 101 ? 12.076 -1.236 -2.339 1.00 86.94 101 VAL A C 1
ATOM 784 O O . VAL A 1 101 ? 13.037 -1.955 -2.084 1.00 86.94 101 VAL A O 1
ATOM 787 N N . CYS A 1 102 ? 12.082 -0.364 -3.342 1.00 82.69 102 CYS A N 1
ATOM 788 C CA . CYS A 1 102 ? 13.232 -0.110 -4.198 1.00 82.69 102 CYS A CA 1
ATOM 789 C C . CYS A 1 102 ? 13.541 1.389 -4.226 1.00 82.69 102 CYS A C 1
ATOM 791 O O . CYS A 1 102 ? 12.640 2.224 -4.342 1.00 82.69 102 CYS A O 1
ATOM 793 N N . SER A 1 103 ? 14.825 1.732 -4.125 1.00 78.06 103 SER A N 1
ATOM 794 C CA . SER A 1 103 ? 15.314 3.100 -4.268 1.00 78.06 103 SER A CA 1
ATOM 795 C C . SER A 1 103 ? 16.594 3.109 -5.088 1.00 78.06 103 SER A C 1
ATOM 797 O O . SER A 1 103 ? 17.603 2.562 -4.653 1.00 78.06 103 SER A O 1
ATOM 799 N N . SER A 1 104 ? 16.581 3.795 -6.227 1.00 75.06 104 SER A N 1
ATOM 800 C CA . SER A 1 104 ? 17.793 4.118 -6.993 1.00 75.06 104 SER A CA 1
ATOM 801 C C . SER A 1 104 ? 18.171 5.601 -6.921 1.00 75.06 104 SER A C 1
ATOM 803 O O . SER A 1 104 ? 19.127 6.029 -7.561 1.00 75.06 104 SER A O 1
ATOM 805 N N . MET A 1 105 ? 17.452 6.393 -6.115 1.00 73.00 105 MET A N 1
ATOM 806 C CA . MET A 1 105 ? 17.792 7.794 -5.849 1.00 73.00 105 MET A CA 1
ATOM 807 C C . MET A 1 105 ? 18.877 7.914 -4.774 1.00 73.00 105 MET A C 1
ATOM 809 O O . MET A 1 105 ? 18.758 7.336 -3.689 1.00 73.00 105 MET A O 1
ATOM 813 N N . ALA A 1 106 ? 19.904 8.719 -5.059 1.00 71.56 106 ALA A N 1
ATOM 814 C CA . ALA A 1 106 ? 20.921 9.095 -4.082 1.00 71.56 106 ALA A CA 1
ATOM 815 C C . ALA A 1 106 ? 20.299 9.843 -2.888 1.00 71.56 106 ALA A C 1
ATOM 817 O O . ALA A 1 106 ? 19.267 10.501 -3.021 1.00 71.56 106 ALA A O 1
ATOM 818 N N . ASN A 1 107 ? 20.931 9.728 -1.716 1.00 73.38 107 ASN A N 1
ATOM 819 C CA . ASN A 1 107 ? 20.519 10.370 -0.455 1.00 73.38 107 ASN A CA 1
ATOM 820 C C . ASN A 1 107 ? 19.086 10.064 0.004 1.00 73.38 107 ASN A C 1
ATOM 822 O O . ASN A 1 107 ? 18.527 10.757 0.846 1.00 73.38 107 ASN A O 1
ATOM 826 N N . CYS A 1 108 ? 18.491 8.989 -0.503 1.00 73.81 108 CYS A N 1
ATOM 827 C CA . CYS A 1 108 ? 17.165 8.588 -0.086 1.00 73.81 108 CYS A CA 1
ATOM 828 C C . CYS A 1 108 ? 17.216 7.684 1.153 1.00 73.81 108 CYS A C 1
ATOM 830 O O . CYS A 1 108 ? 18.026 6.752 1.227 1.00 73.81 108 CYS A O 1
ATOM 832 N N . SER A 1 109 ? 16.330 7.940 2.117 1.00 81.25 109 SER A N 1
ATOM 833 C CA . SER A 1 109 ? 16.073 7.057 3.255 1.00 81.25 109 SER A CA 1
ATOM 834 C C . SER A 1 109 ? 14.618 6.585 3.245 1.00 81.25 109 SER A C 1
ATOM 836 O O . SER A 1 109 ? 13.705 7.306 2.836 1.00 81.25 109 SER A O 1
ATOM 838 N N . VAL A 1 110 ? 14.410 5.340 3.669 1.00 84.00 110 VAL A N 1
ATOM 839 C CA . VAL A 1 110 ? 13.086 4.747 3.871 1.00 84.00 110 VAL A CA 1
ATOM 840 C C . VAL A 1 110 ? 13.037 4.220 5.284 1.00 84.00 110 VAL A C 1
ATOM 842 O O . VAL A 1 110 ? 13.968 3.553 5.734 1.00 84.00 110 VAL A O 1
ATOM 845 N N . ARG A 1 111 ? 11.935 4.488 5.976 1.00 86.06 111 ARG A N 1
ATOM 846 C CA . ARG A 1 111 ? 11.658 3.917 7.290 1.00 86.06 111 ARG A CA 1
ATOM 847 C C . ARG A 1 111 ? 10.305 3.226 7.265 1.00 86.06 111 ARG A C 1
ATOM 849 O O . ARG A 1 111 ? 9.304 3.889 7.013 1.00 86.06 111 ARG A O 1
ATOM 856 N N . MET A 1 112 ? 10.269 1.932 7.574 1.00 85.31 112 MET A N 1
ATOM 857 C CA . MET A 1 112 ? 9.020 1.253 7.919 1.00 85.31 112 MET A CA 1
ATOM 858 C C . MET A 1 112 ? 8.562 1.764 9.286 1.00 85.31 112 MET A C 1
ATOM 860 O O . MET A 1 112 ? 9.316 1.702 10.257 1.00 85.31 112 MET A O 1
ATOM 864 N N . ILE A 1 113 ? 7.366 2.345 9.341 1.00 84.25 113 ILE A N 1
ATOM 865 C CA . ILE A 1 113 ? 6.811 2.947 10.563 1.00 84.25 113 ILE A CA 1
ATOM 866 C C . ILE A 1 113 ? 5.674 2.119 11.157 1.00 84.25 113 ILE A C 1
ATOM 868 O O . ILE A 1 113 ? 5.376 2.257 12.340 1.00 84.25 113 ILE A O 1
ATOM 872 N N . HIS A 1 114 ? 5.036 1.275 10.349 1.00 83.12 114 HIS A N 1
ATOM 873 C CA . HIS A 1 114 ? 3.966 0.395 10.788 1.00 83.12 114 HIS A CA 1
ATOM 874 C C . HIS A 1 114 ? 3.874 -0.809 9.851 1.00 83.12 114 HIS A C 1
ATOM 876 O O . HIS A 1 114 ? 4.069 -0.672 8.645 1.00 83.12 114 HIS A O 1
ATOM 882 N N . SER A 1 115 ? 3.595 -1.976 10.418 1.00 85.06 115 SER A N 1
ATOM 883 C CA . SER A 1 115 ? 3.342 -3.215 9.693 1.00 85.06 115 SER A CA 1
ATOM 884 C C . SER A 1 115 ? 2.408 -4.053 10.553 1.00 85.06 115 SER A C 1
ATOM 886 O O . SER A 1 115 ? 2.732 -4.343 11.705 1.00 85.06 115 SER A O 1
ATOM 888 N N . THR A 1 116 ? 1.227 -4.367 10.035 1.00 83.06 116 THR A N 1
ATOM 889 C CA . THR A 1 116 ? 0.231 -5.164 10.754 1.00 83.06 116 THR A CA 1
ATOM 890 C C . THR A 1 116 ? -0.525 -6.062 9.793 1.00 83.06 116 THR A C 1
ATOM 892 O O . THR A 1 116 ? -0.775 -5.670 8.655 1.00 83.06 116 THR A O 1
ATOM 895 N N . SER A 1 117 ? -0.904 -7.249 10.254 1.00 83.88 117 SER A N 1
ATOM 896 C CA . SER A 1 117 ? -1.758 -8.179 9.523 1.00 83.88 117 SER A CA 1
ATOM 897 C C . SER A 1 117 ? -2.930 -8.567 10.409 1.00 83.88 117 SER A C 1
ATOM 899 O O . SER A 1 117 ? -2.741 -8.843 11.594 1.00 83.88 117 SER A O 1
ATOM 901 N N . HIS A 1 118 ? -4.128 -8.577 9.837 1.00 79.50 118 HIS A N 1
ATOM 902 C CA . HIS A 1 118 ? -5.344 -8.987 10.524 1.00 79.50 118 HIS A CA 1
ATOM 903 C C . HIS A 1 118 ? -6.017 -10.109 9.734 1.00 79.50 118 HIS A C 1
ATOM 905 O O . HIS A 1 118 ? -6.084 -10.015 8.505 1.00 79.50 118 HIS A O 1
ATOM 911 N N . PRO A 1 119 ? -6.536 -11.154 10.400 1.00 82.75 119 PRO A N 1
ATOM 912 C CA . PRO A 1 119 ? -7.390 -12.124 9.733 1.00 82.75 119 PRO A CA 1
ATOM 913 C C . PRO A 1 119 ? -8.643 -11.429 9.196 1.00 82.75 119 PRO A C 1
ATOM 915 O O . PRO A 1 119 ? -9.175 -10.507 9.816 1.00 82.75 119 PRO A O 1
ATOM 918 N N . VAL A 1 120 ? -9.115 -11.882 8.040 1.00 83.50 120 VAL A N 1
ATOM 919 C CA . VAL A 1 120 ? -10.396 -11.453 7.484 1.00 83.50 120 VAL A CA 1
AT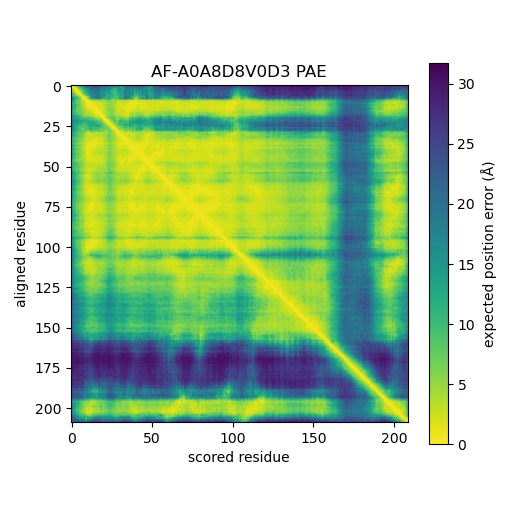OM 920 C C . VAL A 1 120 ? -11.502 -12.200 8.220 1.00 83.50 120 VAL A C 1
ATOM 922 O O . VAL A 1 120 ? -11.838 -13.337 7.891 1.00 83.50 120 VAL A O 1
ATOM 925 N N . ASP A 1 121 ? -12.023 -11.566 9.266 1.00 84.19 121 ASP A N 1
ATOM 926 C CA . ASP A 1 121 ? -13.149 -12.042 10.060 1.00 84.19 121 ASP A CA 1
ATOM 927 C C . ASP A 1 121 ? -14.415 -11.201 9.809 1.00 84.19 121 ASP A C 1
ATOM 929 O O . ASP A 1 121 ? -14.414 -10.191 9.098 1.00 84.19 121 ASP A O 1
ATOM 933 N N . LEU A 1 122 ? -15.540 -11.634 10.386 1.00 83.69 122 LEU A N 1
ATOM 934 C CA . LEU A 1 122 ? -16.808 -10.910 10.272 1.00 83.69 122 LEU A CA 1
ATOM 935 C C . LEU A 1 122 ? -16.685 -9.470 10.791 1.00 83.69 122 LEU A C 1
ATOM 937 O O . LEU A 1 122 ? -17.286 -8.559 10.230 1.00 83.69 122 LEU A O 1
ATOM 941 N N . MET A 1 123 ? -15.890 -9.258 11.843 1.00 81.94 123 MET A N 1
ATOM 942 C CA . MET A 1 123 ? -15.669 -7.935 12.418 1.00 81.94 123 MET A CA 1
ATOM 943 C C . MET A 1 123 ? -14.985 -7.008 11.406 1.00 81.94 123 MET A C 1
ATOM 945 O O . MET A 1 123 ? -15.468 -5.897 11.191 1.00 81.94 123 MET A O 1
ATOM 949 N N . TYR A 1 124 ? -13.929 -7.465 10.729 1.00 81.56 124 TYR A N 1
ATOM 950 C CA . TYR A 1 124 ? -13.273 -6.727 9.651 1.00 81.56 124 TYR A CA 1
ATOM 951 C C . TYR A 1 124 ? -14.268 -6.352 8.547 1.00 81.56 124 TYR A C 1
ATOM 953 O O . TYR A 1 124 ? -14.342 -5.186 8.154 1.00 81.56 124 TYR A O 1
ATOM 961 N N . HIS A 1 125 ? -15.081 -7.308 8.090 1.00 82.56 125 HIS A N 1
ATOM 962 C CA . HIS A 1 125 ? -16.084 -7.060 7.052 1.00 82.56 125 HIS A CA 1
ATOM 963 C C . HIS A 1 125 ? -17.164 -6.064 7.476 1.00 82.56 125 HIS A C 1
ATOM 965 O O . HIS A 1 125 ? -17.530 -5.205 6.680 1.00 82.56 125 HIS A O 1
ATOM 971 N N . CYS A 1 126 ? -17.651 -6.136 8.714 1.00 82.94 126 CYS A N 1
ATOM 972 C CA . CYS A 1 126 ? -18.647 -5.196 9.228 1.00 82.94 126 CYS A CA 1
ATOM 973 C C . CYS A 1 126 ? -18.082 -3.777 9.393 1.00 82.94 126 CYS A C 1
ATOM 975 O O . CYS A 1 126 ? -18.812 -2.802 9.228 1.00 82.94 126 CYS A O 1
ATOM 977 N N . LEU A 1 127 ? -16.791 -3.645 9.714 1.00 79.75 127 LEU A N 1
ATOM 978 C CA . LEU A 1 127 ? -16.147 -2.349 9.952 1.00 79.75 127 LEU A CA 1
ATOM 979 C C . LEU A 1 127 ? -15.562 -1.715 8.688 1.00 79.75 127 LEU A C 1
ATOM 981 O O . LEU A 1 127 ? -15.424 -0.495 8.634 1.00 79.75 127 LEU A O 1
ATOM 985 N N . SER A 1 128 ? -15.221 -2.507 7.670 1.00 78.81 128 SER A N 1
ATOM 986 C CA . SER A 1 128 ? -14.638 -2.000 6.423 1.00 78.81 128 SER A CA 1
ATOM 987 C C . SER A 1 128 ? -15.505 -0.924 5.742 1.00 78.81 128 SER A C 1
ATOM 989 O O . SER A 1 128 ? -14.939 0.097 5.355 1.00 78.81 128 SER A O 1
ATOM 991 N N . PRO A 1 129 ? -16.845 -1.065 5.626 1.00 80.00 129 PRO A N 1
ATOM 992 C CA . PRO A 1 129 ? -17.709 -0.018 5.070 1.00 80.00 129 PRO A CA 1
ATOM 993 C C . PRO A 1 129 ? -17.748 1.258 5.917 1.00 80.00 129 PRO A C 1
ATOM 995 O O . PRO A 1 129 ? -17.895 2.354 5.387 1.00 80.00 129 PRO A O 1
ATOM 998 N N . LEU A 1 130 ? -17.592 1.130 7.238 1.00 78.56 130 LEU A N 1
ATOM 999 C CA . LEU A 1 130 ? -17.614 2.268 8.161 1.00 78.56 130 LEU A CA 1
ATOM 1000 C C . LEU A 1 130 ? -16.347 3.110 8.089 1.00 78.56 130 LEU A C 1
ATOM 1002 O O . LEU A 1 130 ? -16.294 4.189 8.668 1.00 78.56 130 LEU A O 1
ATOM 1006 N N . ARG A 1 131 ? -15.320 2.639 7.387 1.00 76.50 131 ARG A N 1
ATOM 1007 C CA . ARG A 1 131 ? -14.056 3.344 7.257 1.00 76.50 131 ARG A CA 1
ATOM 1008 C C . ARG A 1 131 ? -14.211 4.737 6.652 1.00 76.50 131 ARG A C 1
ATOM 1010 O O . ARG A 1 131 ? -13.659 5.690 7.194 1.00 76.50 131 ARG A O 1
ATOM 1017 N N . ASP A 1 132 ? -14.972 4.855 5.570 1.00 72.75 132 ASP A N 1
ATOM 1018 C CA . ASP A 1 132 ? -15.185 6.141 4.893 1.00 72.75 132 ASP A CA 1
ATOM 1019 C C . ASP A 1 132 ? -16.018 7.095 5.765 1.00 72.75 132 ASP A C 1
ATOM 1021 O O . ASP A 1 132 ? -15.904 8.313 5.667 1.00 72.75 132 ASP A O 1
ATOM 1025 N N . GLN A 1 133 ? -16.808 6.533 6.684 1.00 76.25 133 GLN A N 1
ATOM 1026 C CA . GLN A 1 133 ? -17.628 7.249 7.662 1.00 76.25 133 GLN A CA 1
ATOM 1027 C C . GLN A 1 133 ? -16.996 7.283 9.058 1.00 76.25 133 GLN A C 1
ATOM 1029 O O . GLN A 1 133 ? -17.668 7.616 10.040 1.00 76.25 133 GLN A O 1
ATOM 1034 N N . TYR A 1 134 ? -15.714 6.929 9.183 1.00 76.25 134 TYR A N 1
ATOM 1035 C CA . TYR A 1 134 ? -15.098 6.718 10.490 1.00 76.25 134 TYR A CA 1
ATOM 1036 C C . TYR A 1 134 ? -15.131 7.990 11.336 1.00 76.25 134 TYR A C 1
ATOM 1038 O O . TYR A 1 134 ? -15.443 7.924 12.520 1.00 76.25 134 TYR A O 1
ATOM 1046 N N . GLN A 1 135 ? -14.916 9.156 10.717 1.00 74.94 135 GLN A N 1
ATOM 1047 C CA . GLN A 1 135 ? -14.971 10.449 11.408 1.00 74.94 135 GLN A CA 1
ATOM 1048 C C . GLN A 1 135 ? -16.332 10.697 12.086 1.00 74.94 135 GLN A C 1
ATOM 1050 O O . GLN A 1 135 ? -16.377 11.262 13.172 1.00 74.94 135 GLN A O 1
ATOM 1055 N N . LEU A 1 136 ? -17.432 10.229 11.485 1.00 77.81 136 LEU A N 1
ATOM 1056 C CA . LEU A 1 136 ? -18.792 10.402 12.010 1.00 77.81 136 LEU A CA 1
ATOM 1057 C C . LEU A 1 136 ? -19.166 9.340 13.054 1.00 77.81 136 LEU A C 1
ATOM 1059 O O . LEU A 1 136 ? -19.954 9.598 13.958 1.00 77.81 136 LEU A O 1
ATOM 1063 N N . THR A 1 137 ? -18.619 8.133 12.920 1.00 78.38 137 THR A N 1
ATOM 1064 C CA . THR A 1 137 ? -18.994 6.961 13.732 1.00 78.38 137 THR A CA 1
ATOM 1065 C C . THR A 1 137 ? -18.018 6.678 14.874 1.00 78.38 137 THR A C 1
ATOM 1067 O O . THR A 1 137 ? -18.293 5.837 15.732 1.00 78.38 137 THR A O 1
ATOM 1070 N N . ARG A 1 138 ? -16.892 7.400 14.934 1.00 77.19 138 ARG A N 1
ATOM 1071 C CA . ARG A 1 138 ? -15.804 7.214 15.902 1.00 77.19 138 ARG A CA 1
ATOM 1072 C C . ARG A 1 138 ? -16.284 7.121 17.343 1.00 77.19 138 ARG A C 1
ATOM 1074 O O . ARG A 1 138 ? -15.916 6.172 18.033 1.00 77.19 138 ARG A O 1
ATOM 1081 N N . ASP A 1 139 ? -17.057 8.098 17.809 1.00 81.62 139 ASP A N 1
ATOM 1082 C CA . ASP A 1 139 ? -17.427 8.182 19.225 1.00 81.62 139 ASP A CA 1
ATOM 1083 C C . ASP A 1 139 ? -18.271 6.975 19.638 1.00 81.62 139 ASP A C 1
ATOM 1085 O O . ASP A 1 139 ? -17.988 6.336 20.655 1.00 81.62 139 ASP A O 1
ATOM 1089 N N . GLN A 1 140 ? -19.210 6.579 18.775 1.00 84.12 140 GLN A N 1
ATOM 1090 C CA . GLN A 1 140 ? -20.041 5.390 18.954 1.00 84.12 140 GLN A CA 1
ATOM 1091 C C . GLN A 1 140 ? -19.203 4.104 18.953 1.00 84.12 140 GLN A C 1
ATOM 1093 O O . GLN A 1 140 ? -19.341 3.272 19.851 1.00 84.12 140 GLN A O 1
ATOM 1098 N N . LEU A 1 141 ? -18.285 3.957 17.992 1.00 80.62 141 LEU A N 1
ATOM 1099 C CA . LEU A 1 141 ? -17.420 2.778 17.891 1.00 80.62 141 LEU A CA 1
ATOM 1100 C C . LEU A 1 141 ? -16.443 2.676 19.072 1.00 80.62 141 LEU A C 1
ATOM 1102 O O . LEU A 1 141 ? -16.172 1.582 19.568 1.00 80.62 141 LEU A O 1
ATOM 1106 N N . SER A 1 142 ? -15.935 3.810 19.559 1.00 78.88 142 SER A N 1
ATOM 1107 C CA . SER A 1 142 ? -15.003 3.872 20.690 1.00 78.88 142 SER A CA 1
ATOM 1108 C C . SER A 1 142 ? -15.652 3.516 22.032 1.00 78.88 142 SER A C 1
ATOM 1110 O O . SER A 1 142 ? -14.948 3.109 22.964 1.00 78.88 142 SER A O 1
ATOM 1112 N N . GLY A 1 143 ? -16.983 3.633 22.114 1.00 82.88 143 GLY A N 1
ATOM 1113 C CA . GLY A 1 143 ? -17.790 3.229 23.263 1.00 82.88 143 GLY A CA 1
ATOM 1114 C C . GLY A 1 143 ? -17.893 1.713 23.437 1.00 82.88 143 GLY A C 1
ATOM 1115 O O . GLY A 1 143 ? -18.167 1.251 24.541 1.00 82.88 143 GLY A O 1
ATOM 1116 N N . ILE A 1 144 ? -17.617 0.928 22.389 1.00 85.38 144 ILE A N 1
ATOM 1117 C CA . ILE A 1 144 ? -17.676 -0.537 22.425 1.00 85.38 144 ILE A CA 1
ATOM 1118 C C . ILE A 1 144 ? -16.268 -1.086 22.728 1.00 85.38 144 ILE A C 1
ATOM 1120 O O . ILE A 1 144 ? -15.382 -0.987 21.876 1.00 85.38 144 ILE A O 1
ATOM 1124 N N . PRO A 1 145 ? -16.015 -1.700 23.905 1.00 82.00 145 PRO A N 1
ATOM 1125 C CA . PRO A 1 145 ? -14.661 -2.084 24.325 1.00 82.00 145 PRO A CA 1
ATOM 1126 C C . PRO A 1 145 ? -13.931 -3.021 23.352 1.00 82.00 145 PRO A C 1
ATOM 1128 O O . PRO A 1 145 ? -12.739 -2.838 23.106 1.00 82.00 145 PRO A O 1
ATOM 1131 N N . ALA A 1 146 ? -14.647 -3.989 22.768 1.00 77.75 146 ALA A N 1
ATOM 1132 C CA . ALA A 1 146 ? -14.087 -4.926 21.793 1.00 77.75 146 ALA A CA 1
ATOM 1133 C C . ALA A 1 146 ? -13.615 -4.210 20.513 1.00 77.75 146 ALA A C 1
ATOM 1135 O O . ALA A 1 146 ? -12.497 -4.428 20.046 1.00 77.75 146 ALA A O 1
ATOM 1136 N N . LEU A 1 147 ? -14.424 -3.278 20.000 1.00 79.00 147 LEU A N 1
ATOM 1137 C CA . LEU A 1 147 ? -14.089 -2.488 18.815 1.00 79.00 147 LEU A CA 1
ATOM 1138 C C . LEU A 1 147 ? -12.988 -1.471 19.103 1.00 79.00 147 LEU A C 1
ATOM 1140 O O . LEU A 1 147 ? -12.120 -1.248 18.265 1.00 79.00 147 LEU A O 1
ATOM 1144 N N . LYS A 1 148 ? -12.953 -0.905 20.311 1.00 78.06 148 LYS A N 1
ATOM 1145 C CA . LYS A 1 148 ? -11.904 0.027 20.737 1.00 78.06 148 LYS A CA 1
ATOM 1146 C C . LYS A 1 148 ? -10.507 -0.579 20.615 1.00 78.06 148 LYS A C 1
ATOM 1148 O O . LYS A 1 148 ? -9.576 0.123 20.224 1.00 78.06 148 LYS A O 1
ATOM 1153 N N . GLN A 1 149 ? -10.341 -1.860 20.948 1.00 76.25 149 GLN A N 1
ATOM 1154 C CA . GLN A 1 149 ? -9.051 -2.535 20.801 1.00 76.25 149 GLN A CA 1
ATOM 1155 C C . GLN A 1 149 ? -8.698 -2.762 19.325 1.00 76.25 149 GLN A C 1
ATOM 1157 O O . GLN A 1 149 ? -7.571 -2.475 18.927 1.00 76.25 149 GLN A O 1
ATOM 1162 N N . PHE A 1 150 ? -9.664 -3.192 18.511 1.00 75.81 150 PHE A N 1
ATOM 1163 C CA . PHE A 1 150 ? -9.473 -3.381 17.072 1.00 75.81 150 PHE A CA 1
ATOM 1164 C C . PHE A 1 150 ? -9.141 -2.071 16.337 1.00 75.81 150 PHE A C 1
ATOM 1166 O O . PHE A 1 150 ? -8.244 -2.030 15.497 1.00 75.81 150 PHE A O 1
ATOM 1173 N N . LEU A 1 151 ? -9.806 -0.967 16.685 1.00 75.19 151 LEU A N 1
ATOM 1174 C CA . LEU A 1 151 ? -9.533 0.355 16.115 1.00 75.19 151 LEU A CA 1
ATOM 1175 C C . LEU A 1 151 ? -8.134 0.862 16.475 1.00 75.19 151 LEU A C 1
ATOM 1177 O O . LEU A 1 151 ? -7.492 1.520 15.662 1.00 75.19 151 LEU A O 1
ATOM 1181 N N . LYS A 1 152 ? -7.623 0.528 17.666 1.00 73.00 152 LYS A N 1
ATOM 1182 C CA . LYS A 1 152 ? -6.241 0.855 18.046 1.00 73.00 152 LYS A CA 1
ATOM 1183 C C . LYS A 1 152 ? -5.214 0.096 17.210 1.00 73.00 152 LYS A C 1
ATOM 1185 O O . LYS A 1 152 ? -4.192 0.675 16.852 1.00 73.00 152 LYS A O 1
ATOM 1190 N N . THR A 1 153 ? -5.447 -1.180 16.906 1.00 69.50 153 THR A N 1
ATOM 1191 C CA . THR A 1 153 ? -4.510 -1.983 16.098 1.00 69.50 153 THR A CA 1
ATOM 1192 C C . THR A 1 153 ? -4.631 -1.683 14.606 1.00 69.50 153 THR A C 1
ATOM 1194 O O . THR A 1 153 ? -3.628 -1.703 13.896 1.00 69.50 153 THR A O 1
ATOM 1197 N N . SER A 1 154 ? -5.826 -1.298 14.154 1.00 68.56 154 SER A N 1
ATOM 1198 C CA . SER A 1 154 ? -6.140 -0.905 12.773 1.00 68.56 154 SER A CA 1
ATOM 1199 C C . SER A 1 154 ? -6.114 0.611 12.555 1.00 68.56 154 SER A C 1
ATOM 1201 O O . SER A 1 154 ? -6.659 1.113 11.572 1.00 68.56 154 SER A O 1
ATOM 1203 N N . TRP A 1 155 ? -5.475 1.356 13.458 1.00 66.25 155 TRP A N 1
ATOM 1204 C CA . TRP A 1 155 ? -5.508 2.821 13.501 1.00 66.25 155 TRP A CA 1
ATOM 1205 C C . TRP A 1 155 ? -5.114 3.481 12.174 1.00 66.25 155 TRP A C 1
ATOM 1207 O O . TRP A 1 155 ? -5.619 4.547 11.852 1.00 66.25 155 TRP A O 1
ATOM 1217 N N . TRP A 1 156 ? -4.241 2.868 11.366 1.00 64.94 156 TRP A N 1
ATOM 1218 C CA . TRP A 1 156 ? -3.861 3.418 10.061 1.00 64.94 156 TRP A CA 1
ATOM 1219 C C . TRP A 1 156 ? -4.992 3.341 9.022 1.00 64.94 156 TRP A C 1
ATOM 1221 O O . TRP A 1 156 ? -5.103 4.205 8.156 1.00 64.94 156 TRP A O 1
ATOM 1231 N N . THR A 1 157 ? -5.859 2.333 9.126 1.00 63.50 157 THR A N 1
ATOM 1232 C CA . THR A 1 157 ? -7.074 2.214 8.309 1.00 63.50 157 THR A CA 1
ATOM 1233 C C . THR A 1 157 ? -8.164 3.177 8.798 1.00 63.50 157 THR A C 1
ATOM 1235 O O . THR A 1 157 ? -8.909 3.696 7.969 1.00 63.50 157 THR A O 1
ATOM 1238 N N . PHE A 1 158 ? -8.189 3.464 10.107 1.00 64.56 158 PHE A N 1
ATOM 1239 C CA . PHE A 1 158 ? -9.171 4.296 10.812 1.00 64.56 158 PHE A CA 1
ATOM 1240 C C . PHE A 1 158 ? -8.479 5.453 11.568 1.00 64.56 158 PHE A C 1
ATOM 1242 O O . PHE A 1 158 ? -8.300 5.404 12.786 1.00 64.56 158 PHE A O 1
ATOM 1249 N N . SER A 1 159 ? -8.015 6.478 10.847 1.00 57.19 159 SER A N 1
ATOM 1250 C CA . SER A 1 159 ? -7.366 7.665 11.434 1.00 57.19 159 SER A CA 1
ATOM 1251 C C . SER A 1 159 ? -8.195 8.925 11.201 1.00 57.19 159 SER A C 1
ATOM 1253 O O . SER A 1 159 ? -8.785 9.080 10.135 1.00 57.19 159 SER A O 1
ATOM 1255 N N . ASP A 1 160 ? -8.160 9.850 12.163 1.00 52.31 160 ASP A N 1
ATOM 1256 C CA . ASP A 1 160 ? -8.657 11.213 11.965 1.00 52.31 160 ASP A CA 1
ATOM 1257 C C . ASP A 1 160 ? -7.753 11.978 10.995 1.00 52.31 160 ASP A C 1
ATOM 1259 O O . ASP A 1 160 ? -6.522 11.869 11.062 1.00 52.31 160 ASP A O 1
ATOM 1263 N N . GLU A 1 161 ? -8.353 12.805 10.139 1.00 49.84 161 GLU A N 1
ATOM 1264 C CA . GLU A 1 161 ? -7.587 13.733 9.308 1.00 49.84 161 GLU A CA 1
ATOM 1265 C C . GLU A 1 161 ? -6.880 14.819 10.145 1.00 49.84 161 GLU A C 1
ATOM 1267 O O . GLU A 1 161 ? -5.805 15.269 9.770 1.00 49.84 161 GLU A O 1
ATOM 1272 N N . GLU A 1 162 ? -7.386 15.208 11.318 1.00 42.97 162 GLU A N 1
ATOM 1273 C CA . GLU A 1 162 ? -6.803 16.320 12.097 1.00 42.97 162 GLU A CA 1
ATOM 1274 C C . GLU A 1 162 ? -5.460 16.016 12.782 1.00 42.97 162 GLU A C 1
ATOM 1276 O O . GLU A 1 162 ? -4.697 16.928 13.094 1.00 42.97 162 GLU A O 1
ATOM 1281 N N . ALA A 1 163 ? -5.090 14.746 12.961 1.00 45.25 163 ALA A N 1
ATOM 1282 C CA . ALA A 1 163 ? -3.753 14.402 13.456 1.00 45.25 163 ALA A CA 1
ATOM 1283 C C . ALA A 1 163 ? -2.659 14.550 12.375 1.00 45.25 163 ALA A C 1
ATOM 1285 O O . ALA A 1 163 ? -1.494 14.223 12.629 1.00 45.25 163 ALA A O 1
ATOM 1286 N N . LEU A 1 164 ? -3.021 14.971 11.153 1.00 44.44 164 LEU A N 1
ATOM 1287 C CA . LEU A 1 164 ? -2.157 14.871 9.977 1.00 44.44 164 LEU A CA 1
ATOM 1288 C C . LEU A 1 164 ? -1.047 15.918 9.910 1.00 44.44 164 LEU A C 1
ATOM 1290 O O . LEU A 1 164 ? -0.005 15.591 9.348 1.00 44.44 164 LEU A O 1
ATOM 1294 N N . TYR A 1 165 ? -1.190 17.100 10.509 1.00 40.91 165 TYR A N 1
ATOM 1295 C CA . TYR A 1 165 ? -0.136 18.120 10.543 1.00 40.91 165 TYR A CA 1
ATOM 1296 C C . TYR A 1 165 ? -0.374 19.059 11.738 1.00 40.91 165 TYR A C 1
ATOM 1298 O O . TYR A 1 165 ? -1.248 19.916 11.637 1.00 40.91 165 TYR A O 1
ATOM 1306 N N . PRO A 1 166 ? 0.352 18.950 12.874 1.00 37.47 166 PRO A N 1
ATOM 1307 C CA . PRO A 1 166 ? 0.355 20.054 13.820 1.00 37.47 166 PRO A CA 1
ATOM 1308 C C . PRO A 1 166 ? 1.001 21.228 13.094 1.00 37.47 166 PRO A C 1
ATOM 1310 O O . PRO A 1 166 ? 2.108 21.094 12.562 1.00 37.47 166 PRO A O 1
ATOM 1313 N N . ASP A 1 167 ? 0.263 22.327 13.016 1.00 35.75 167 ASP A N 1
ATOM 1314 C CA . ASP A 1 167 ? 0.682 23.537 12.335 1.00 35.75 167 ASP A CA 1
ATOM 1315 C C . ASP A 1 167 ? 2.115 23.912 12.739 1.00 35.75 167 ASP A C 1
ATOM 1317 O O . ASP A 1 167 ? 2.536 23.740 13.891 1.00 35.75 167 ASP A O 1
ATOM 1321 N N . GLY A 1 168 ? 2.893 24.377 11.766 1.00 39.47 168 GLY A N 1
ATOM 1322 C CA . GLY A 1 168 ? 4.334 24.608 11.872 1.00 39.47 168 GLY A CA 1
ATOM 1323 C C . GLY A 1 168 ? 4.729 25.745 12.813 1.00 39.47 168 GLY A C 1
ATOM 1324 O O . GLY A 1 168 ? 5.859 26.222 12.728 1.00 39.47 168 GLY A O 1
ATOM 1325 N N . ASN A 1 169 ? 3.844 26.195 13.701 1.00 33.06 169 ASN A N 1
ATOM 1326 C CA . ASN A 1 169 ? 4.104 27.321 14.572 1.00 33.06 169 ASN A CA 1
ATOM 1327 C C . ASN A 1 169 ? 3.621 27.082 16.009 1.00 33.06 169 ASN A C 1
ATOM 1329 O O . ASN A 1 169 ? 2.440 26.909 16.279 1.00 33.06 169 ASN A O 1
ATOM 1333 N N . GLY A 1 170 ? 4.605 27.073 16.912 1.00 39.22 170 GLY A N 1
ATOM 1334 C CA . GLY A 1 170 ? 4.521 27.325 18.349 1.00 39.22 170 GLY A CA 1
ATOM 1335 C C . GLY A 1 170 ? 3.287 26.844 19.115 1.00 39.22 170 GLY A C 1
ATOM 1336 O O . GLY A 1 170 ? 2.292 27.551 19.188 1.00 39.22 170 GLY A O 1
ATOM 1337 N N . SER A 1 171 ? 3.444 25.772 19.898 1.00 29.00 171 SER A N 1
ATOM 1338 C CA . SER A 1 171 ? 3.353 25.857 21.369 1.00 29.00 171 SER A CA 1
ATOM 1339 C C . SER A 1 171 ? 3.666 24.517 22.040 1.00 29.00 171 SER A C 1
ATOM 1341 O O . SER A 1 171 ? 3.380 23.445 21.518 1.00 29.00 171 SER A O 1
ATOM 1343 N N . ARG A 1 172 ? 4.348 24.619 23.188 1.00 32.62 172 ARG A N 1
ATOM 1344 C CA . ARG A 1 172 ? 4.940 23.570 24.042 1.00 32.62 172 ARG A CA 1
ATOM 1345 C C . ARG A 1 172 ? 4.385 22.151 23.840 1.00 32.62 172 ARG A C 1
ATOM 1347 O O . ARG A 1 172 ? 3.319 21.792 24.333 1.00 32.62 172 ARG A O 1
ATOM 1354 N N . LYS A 1 173 ? 5.209 21.317 23.198 1.00 29.42 173 LYS A N 1
ATOM 1355 C CA . LYS A 1 173 ? 5.035 19.867 23.082 1.00 29.42 173 LYS A CA 1
ATOM 1356 C C . LYS A 1 173 ? 4.923 19.246 24.479 1.00 29.42 173 LYS A C 1
ATOM 1358 O O . LYS A 1 173 ? 5.896 19.261 25.232 1.00 29.42 173 LYS A O 1
ATOM 1363 N N . LYS A 1 174 ? 3.791 18.609 24.796 1.00 25.39 174 LYS A N 1
ATOM 1364 C CA . LYS A 1 174 ? 3.822 17.467 25.717 1.00 25.39 174 LYS A CA 1
ATOM 1365 C C . LYS A 1 174 ? 4.582 16.361 24.997 1.00 25.39 174 LYS A C 1
ATOM 1367 O O . LYS A 1 174 ? 4.082 15.729 24.072 1.00 25.39 174 LYS A O 1
ATOM 1372 N N . GLN A 1 175 ? 5.841 16.214 25.382 1.00 22.94 175 GLN A N 1
ATOM 1373 C CA . GLN A 1 175 ? 6.703 15.122 24.978 1.00 22.94 175 GLN A CA 1
ATOM 1374 C C . GLN A 1 175 ? 6.145 13.842 25.597 1.00 22.94 175 GLN A C 1
ATOM 1376 O O . GLN A 1 175 ? 6.451 13.491 26.732 1.00 22.94 175 GLN A O 1
ATOM 1381 N N . TYR A 1 176 ? 5.281 13.156 24.865 1.00 28.27 176 TYR A N 1
ATOM 1382 C CA . TYR A 1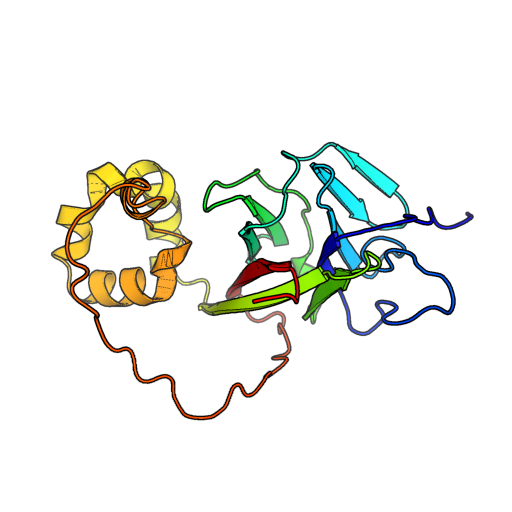 176 ? 4.984 11.773 25.181 1.00 28.27 176 TYR A CA 1
ATOM 1383 C C . TYR A 1 176 ? 6.228 10.964 24.800 1.00 28.27 176 TYR A C 1
ATOM 1385 O O . TYR A 1 176 ? 6.617 10.857 23.637 1.00 28.27 176 TYR A O 1
ATOM 1393 N N . HIS A 1 177 ? 6.931 10.501 25.825 1.00 20.59 177 HIS A N 1
ATOM 1394 C CA . HIS A 1 177 ? 8.065 9.606 25.701 1.00 20.59 177 HIS A CA 1
ATOM 1395 C C . HIS A 1 177 ? 7.521 8.206 25.389 1.00 20.59 177 HIS A C 1
ATOM 1397 O O . HIS A 1 177 ? 7.037 7.522 26.286 1.00 20.59 177 HIS A O 1
ATOM 1403 N N . TRP A 1 178 ? 7.562 7.786 24.122 1.00 26.83 178 TRP A N 1
ATOM 1404 C CA . TRP A 1 178 ? 7.404 6.372 23.781 1.00 26.83 178 TRP A CA 1
ATOM 1405 C C . TRP A 1 178 ? 8.781 5.726 23.785 1.00 26.83 178 TRP A C 1
ATOM 1407 O O . TRP A 1 178 ? 9.570 5.903 22.856 1.00 26.83 178 TRP A O 1
ATOM 1417 N N . SER A 1 179 ? 9.064 4.977 24.845 1.00 22.75 179 SER A N 1
ATOM 1418 C CA . SER A 1 179 ? 10.147 4.006 24.864 1.00 22.75 179 SER A CA 1
ATOM 1419 C C . SER A 1 179 ? 9.838 2.926 23.824 1.00 22.75 179 SER A C 1
ATOM 1421 O O . SER A 1 179 ? 8.942 2.099 23.985 1.00 22.75 179 SER A O 1
ATOM 1423 N N . LEU A 1 180 ? 10.563 2.976 22.707 1.00 29.53 180 LEU A N 1
ATOM 1424 C CA . LEU A 1 180 ? 10.600 1.894 21.730 1.00 29.53 180 LEU A CA 1
ATOM 1425 C C . LEU A 1 180 ? 11.241 0.664 22.397 1.00 29.53 180 LEU A C 1
ATOM 1427 O O . LEU A 1 180 ? 12.271 0.822 23.059 1.00 29.53 180 LEU A O 1
ATOM 1431 N N . PRO A 1 181 ? 10.706 -0.558 22.219 1.00 26.14 181 PRO A N 1
ATOM 1432 C CA . PRO A 1 181 ? 11.466 -1.756 22.542 1.00 26.14 181 PRO A CA 1
ATOM 1433 C C . PRO A 1 181 ? 12.792 -1.741 21.767 1.00 26.14 181 PRO A C 1
ATOM 1435 O O . PRO A 1 181 ? 12.858 -1.366 20.596 1.00 26.14 181 PRO A O 1
ATOM 1438 N N . SER A 1 182 ? 13.862 -2.117 22.460 1.00 25.58 182 SER A N 1
ATOM 1439 C CA . SER A 1 182 ? 15.257 -1.732 22.211 1.00 25.58 182 SER A CA 1
ATOM 1440 C C . SER A 1 182 ? 15.915 -2.285 20.941 1.00 25.58 182 SER A C 1
ATOM 1442 O O . SER A 1 182 ? 17.138 -2.230 20.825 1.00 25.58 182 SER A O 1
ATOM 1444 N N . ARG A 1 183 ? 15.165 -2.855 19.992 1.00 23.77 183 ARG A N 1
ATOM 1445 C CA . ARG A 1 183 ? 15.716 -3.408 18.748 1.00 23.77 183 ARG A CA 1
ATOM 1446 C C . ARG A 1 183 ? 14.709 -3.293 17.599 1.00 23.77 183 ARG A C 1
ATOM 1448 O O . ARG A 1 183 ? 13.652 -3.916 17.687 1.00 23.77 183 ARG A O 1
ATOM 1455 N N . PRO A 1 184 ? 15.030 -2.604 16.487 1.00 27.36 184 PRO A N 1
ATOM 1456 C CA . PRO A 1 184 ? 14.335 -2.836 15.233 1.00 27.36 184 PRO A CA 1
ATOM 1457 C C . PRO A 1 184 ? 14.783 -4.207 14.721 1.00 27.36 184 PRO A C 1
ATOM 1459 O O . PRO A 1 184 ? 15.792 -4.336 14.033 1.00 27.36 184 PRO A O 1
ATOM 1462 N N . GLN A 1 185 ? 14.065 -5.260 15.103 1.00 24.44 185 GLN A N 1
ATOM 1463 C CA . GLN A 1 185 ? 14.131 -6.497 14.342 1.00 24.44 185 GLN A CA 1
ATOM 1464 C C . GLN A 1 185 ? 13.360 -6.225 13.054 1.00 24.44 185 GLN A C 1
ATOM 1466 O O . GLN A 1 185 ? 12.136 -6.129 13.064 1.00 24.44 185 GLN A O 1
ATOM 1471 N N . GLY A 1 186 ? 14.079 -6.010 11.953 1.00 26.91 186 GLY A N 1
ATOM 1472 C CA . GLY A 1 186 ? 13.489 -6.069 10.623 1.00 26.91 186 GLY A CA 1
ATOM 1473 C C . GLY A 1 186 ? 13.059 -7.505 10.372 1.00 26.91 186 GLY A C 1
ATOM 1474 O O . GLY A 1 186 ? 13.805 -8.278 9.780 1.00 26.91 186 GLY A O 1
ATOM 1475 N N . VAL A 1 187 ? 11.896 -7.888 10.890 1.00 27.50 187 VAL A N 1
ATOM 1476 C CA . VAL A 1 187 ? 11.330 -9.197 10.613 1.00 27.50 187 VAL A CA 1
ATOM 1477 C C . VAL A 1 187 ? 10.609 -9.085 9.277 1.00 27.50 187 VAL A C 1
ATOM 1479 O O . VAL A 1 187 ? 9.501 -8.556 9.186 1.00 27.50 187 VAL A O 1
ATOM 1482 N N . CYS A 1 188 ? 11.275 -9.538 8.214 1.00 33.00 188 CYS A N 1
ATOM 1483 C CA . CYS A 1 188 ? 10.613 -9.830 6.950 1.00 33.00 188 CYS A CA 1
ATOM 1484 C C . CYS A 1 188 ? 9.711 -11.045 7.195 1.00 33.00 188 CYS A C 1
ATOM 1486 O O . CYS A 1 188 ? 10.134 -12.193 7.088 1.00 33.00 188 CYS A O 1
ATOM 1488 N N . HIS A 1 189 ? 8.488 -10.794 7.650 1.00 37.94 189 HIS A N 1
ATOM 1489 C CA . HIS A 1 189 ? 7.492 -11.844 7.779 1.00 37.94 189 HIS A CA 1
ATOM 1490 C C . HIS A 1 189 ? 6.949 -12.163 6.386 1.00 37.94 189 HIS A C 1
ATOM 1492 O O . HIS A 1 189 ? 6.462 -11.269 5.695 1.00 37.94 189 HIS A O 1
ATOM 1498 N N . ARG A 1 190 ? 7.020 -13.441 6.002 1.00 44.72 190 ARG A N 1
ATOM 1499 C CA . ARG A 1 190 ? 6.281 -14.021 4.873 1.00 44.72 190 ARG A CA 1
ATOM 1500 C C . ARG A 1 190 ? 4.820 -13.567 4.925 1.00 44.72 190 ARG A C 1
ATOM 1502 O O . ARG A 1 190 ? 4.200 -13.680 5.983 1.00 44.72 190 ARG A O 1
ATOM 1509 N N . LEU A 1 191 ? 4.275 -13.067 3.814 1.00 53.50 191 LEU A N 1
ATOM 1510 C CA . LEU A 1 191 ? 2.832 -12.851 3.689 1.00 53.50 191 LEU A CA 1
ATOM 1511 C C . LEU A 1 191 ? 2.255 -14.170 3.194 1.00 53.50 191 LEU A C 1
ATOM 1513 O O . LEU A 1 191 ? 2.231 -14.405 1.990 1.00 53.50 191 LEU A O 1
ATOM 1517 N N . SER A 1 192 ? 1.913 -15.075 4.113 1.00 46.84 192 SER A N 1
ATOM 1518 C CA . SER A 1 192 ? 1.235 -16.315 3.736 1.00 46.84 192 SER A CA 1
ATOM 1519 C C . SER A 1 192 ? -0.136 -15.987 3.146 1.00 46.84 192 SER A C 1
ATOM 1521 O O . SER A 1 192 ? -0.770 -15.012 3.547 1.00 46.84 192 SER A O 1
ATOM 1523 N N . ASN A 1 193 ? -0.630 -16.823 2.230 1.00 53.03 193 ASN A N 1
ATOM 1524 C CA . ASN A 1 193 ? -2.013 -16.789 1.726 1.00 53.03 193 ASN A CA 1
ATOM 1525 C C . ASN A 1 193 ? -3.054 -17.173 2.803 1.00 53.03 193 ASN A C 1
ATOM 1527 O O . ASN A 1 193 ? -4.126 -17.707 2.519 1.00 53.03 193 ASN A O 1
ATOM 1531 N N . GLU A 1 194 ? -2.737 -16.941 4.074 1.00 60.88 194 GLU A N 1
ATOM 1532 C CA . GLU A 1 194 ? -3.746 -16.860 5.111 1.00 60.88 194 GLU A CA 1
ATOM 1533 C C . GLU A 1 194 ? -4.662 -15.693 4.752 1.00 60.88 194 GLU A C 1
ATOM 1535 O O . GLU A 1 194 ? -4.189 -14.616 4.388 1.00 60.88 194 GLU A O 1
ATOM 1540 N N . ARG A 1 195 ? -5.976 -15.930 4.826 1.00 70.50 195 ARG A N 1
ATOM 1541 C CA . ARG A 1 195 ? -7.055 -14.974 4.541 1.00 70.50 195 ARG A CA 1
ATOM 1542 C C . ARG A 1 195 ? -6.923 -13.750 5.443 1.00 70.50 195 ARG A C 1
ATOM 1544 O O . ARG A 1 195 ? -7.577 -13.656 6.479 1.00 70.50 195 ARG A O 1
ATOM 1551 N N . THR A 1 196 ? -6.029 -12.848 5.080 1.00 79.94 196 THR A N 1
ATOM 1552 C CA . THR A 1 196 ? -5.577 -11.738 5.906 1.00 79.94 196 THR A CA 1
ATOM 1553 C C . THR A 1 196 ? -5.553 -10.468 5.077 1.00 79.94 196 THR A C 1
ATOM 1555 O O . THR A 1 196 ? -5.304 -10.487 3.868 1.00 79.94 196 THR A O 1
ATOM 1558 N N . VAL A 1 197 ? -5.806 -9.349 5.747 1.00 78.81 197 VAL A N 1
ATOM 1559 C CA . VAL A 1 197 ? -5.464 -8.032 5.226 1.00 78.81 197 VAL A CA 1
ATOM 1560 C C . VAL A 1 197 ? -4.225 -7.550 5.950 1.00 78.81 197 VAL A C 1
ATOM 1562 O O . VAL A 1 197 ? -4.221 -7.398 7.175 1.00 78.81 197 VAL A O 1
ATOM 1565 N N . ARG A 1 198 ? -3.183 -7.256 5.177 1.00 82.81 198 ARG A N 1
ATOM 1566 C CA . ARG A 1 198 ? -1.958 -6.648 5.677 1.00 82.81 198 ARG A CA 1
ATOM 1567 C C . ARG A 1 198 ? -1.858 -5.194 5.269 1.00 82.81 198 ARG A C 1
ATOM 1569 O O . ARG A 1 198 ? -2.221 -4.817 4.156 1.00 82.81 198 ARG A O 1
ATOM 1576 N N . GLN A 1 199 ? -1.310 -4.393 6.171 1.00 80.56 199 GLN A N 1
ATOM 1577 C CA . GLN A 1 199 ? -0.960 -3.014 5.908 1.00 80.56 199 GLN A CA 1
ATOM 1578 C C . GLN A 1 199 ? 0.477 -2.722 6.334 1.00 80.56 199 GLN A C 1
ATOM 1580 O O . GLN A 1 199 ? 0.809 -2.780 7.518 1.00 80.56 199 GLN A O 1
ATOM 1585 N N . ASP A 1 200 ? 1.308 -2.365 5.360 1.00 82.12 200 ASP A N 1
ATOM 1586 C CA . ASP A 1 200 ? 2.690 -1.938 5.556 1.00 82.12 200 ASP A CA 1
ATOM 1587 C C . ASP A 1 200 ? 2.812 -0.452 5.232 1.00 82.12 200 ASP A C 1
ATOM 1589 O O . ASP A 1 200 ? 2.292 0.030 4.229 1.00 82.12 200 ASP A O 1
ATOM 1593 N N . VAL A 1 201 ? 3.485 0.307 6.090 1.00 80.19 201 VAL A N 1
ATOM 1594 C CA . VAL A 1 201 ? 3.563 1.763 5.973 1.00 80.19 201 VAL A CA 1
ATOM 1595 C C . VAL A 1 201 ? 5.006 2.202 6.059 1.00 80.19 201 VAL A C 1
ATOM 1597 O O . VAL A 1 201 ? 5.714 1.917 7.032 1.00 80.19 201 VAL A O 1
ATOM 1600 N N . VAL A 1 202 ? 5.428 2.958 5.052 1.00 81.75 202 VAL A N 1
ATOM 1601 C CA . VAL A 1 202 ? 6.779 3.494 4.957 1.00 81.75 202 VAL A CA 1
ATOM 1602 C C . VAL A 1 202 ? 6.761 5.009 4.832 1.00 81.75 202 VAL A C 1
ATOM 1604 O O . VAL A 1 202 ? 5.902 5.599 4.180 1.00 81.75 202 VAL A O 1
ATOM 1607 N N . ARG A 1 203 ? 7.743 5.656 5.452 1.00 84.38 203 ARG A N 1
ATOM 1608 C CA . ARG A 1 203 ? 8.005 7.087 5.303 1.00 84.38 203 ARG A CA 1
ATOM 1609 C C . ARG A 1 203 ? 9.286 7.285 4.508 1.00 84.38 203 ARG A C 1
ATOM 1611 O O . ARG A 1 203 ? 10.322 6.713 4.853 1.00 84.38 203 ARG A O 1
ATOM 1618 N N . TRP A 1 204 ? 9.209 8.128 3.484 1.00 80.81 204 TRP A N 1
ATOM 1619 C CA . TRP A 1 204 ? 10.360 8.530 2.681 1.00 80.81 204 TRP A CA 1
ATOM 1620 C C . TRP A 1 204 ? 11.022 9.776 3.272 1.00 80.81 204 TRP A C 1
ATOM 1622 O O . TRP A 1 204 ? 10.343 10.742 3.616 1.00 80.81 204 TRP A O 1
ATOM 1632 N N . GLY A 1 205 ? 12.349 9.772 3.371 1.00 77.00 205 GLY A N 1
ATOM 1633 C CA . GLY A 1 205 ? 13.143 10.863 3.932 1.00 77.00 205 GLY A CA 1
ATOM 1634 C C . GLY A 1 205 ? 14.438 11.122 3.164 1.00 77.00 205 GLY A C 1
ATOM 1635 O O . GLY A 1 205 ? 14.742 10.455 2.170 1.00 77.00 205 GLY A O 1
ATOM 1636 N N . ASP A 1 206 ? 15.191 12.104 3.655 1.00 70.81 206 ASP A N 1
ATOM 1637 C CA . ASP A 1 206 ? 16.609 12.299 3.338 1.00 70.81 206 ASP A CA 1
ATOM 1638 C C . ASP A 1 206 ? 17.439 11.626 4.445 1.00 70.81 206 ASP A C 1
ATOM 1640 O O . ASP A 1 206 ? 16.965 11.424 5.566 1.00 70.81 206 ASP A O 1
ATOM 1644 N N . ARG A 1 207 ? 18.659 11.209 4.127 1.00 57.06 207 ARG A N 1
ATOM 1645 C CA . ARG A 1 207 ? 19.591 10.566 5.058 1.00 57.06 207 ARG A CA 1
ATOM 1646 C C . ARG A 1 207 ? 20.319 11.577 5.968 1.00 57.06 207 ARG A C 1
ATOM 1648 O O . ARG A 1 207 ? 21.069 11.153 6.837 1.00 57.06 207 ARG A O 1
ATOM 1655 N N . ARG A 1 208 ? 20.121 12.889 5.773 1.00 51.53 208 ARG A N 1
ATOM 1656 C CA . ARG A 1 208 ? 20.826 13.981 6.483 1.00 51.53 208 ARG A CA 1
ATOM 1657 C C . ARG A 1 208 ? 20.181 14.479 7.793 1.00 51.53 208 ARG A C 1
ATOM 1659 O O . ARG A 1 208 ? 20.456 15.608 8.188 1.00 51.53 208 ARG A O 1
ATOM 1666 N N . LEU A 1 209 ? 19.359 13.676 8.473 1.00 40.22 209 LEU A N 1
ATOM 1667 C CA . LEU A 1 209 ? 18.803 14.005 9.798 1.00 40.22 209 LEU A CA 1
ATOM 1668 C C . LEU A 1 209 ? 18.920 12.828 10.766 1.00 40.22 209 LEU A C 1
ATOM 1670 O O . LEU A 1 209 ? 18.494 11.715 10.376 1.00 40.22 209 LEU A O 1
#

Sequence (209 aa):
MPAVVVKTSKVVGVGTEHATMSSDKYCSLIGSTADSWGYSFQGKCYHNGEERNYGSNFTQGSIVGVKLDMWSGDLEFYLNRKPLGVAFKHLNQYSNLYPMVCSSMANCSVRMIHSTSHPVDLMYHCLSPLRDQYQLTRDQLSGIPALKQFLKTSWWTFSDEEALYPDGNGSRKKQYHWSLPSRPQGVCHRLSNERTVRQDVVRWGDRRL

Radius of gyration: 18.1 Å; Cα contacts (8 Å, |Δi|>4): 394; chains: 1; bounding box: 44×46×51 Å

Foldseek 3Di:
DDAQWAAFWWKKWKFDPPQDDDDPHLTDSAQRQQGHWIQTLCQWIHHHSDIDRQGHHDDAQWKKKWKAQLQFQFIWMDILLHTSDTPDGDNNVDQWMFIDTDGSDPQKDKDWPDKDKDAPDPVCVVCLVCLVVLVVCVVVQCVDPVSVVVCVNVVSSRDDPVVRDDPPDDDDDPPPDDDDDPDPPPPRDIPGSRRMMMMIMMHMHGPPD